Protein AF-0000000085141306 (afdb_homodimer)

InterPro domains:
  IPR002481 Ferric-uptake regulator [PF01475] (17-132)
  IPR002481 Ferric-uptake regulator [PTHR33202] (13-142)
  IPR002481 Ferric-uptake regulator [cd07153] (20-136)
  IPR036388 Winged helix-like DNA-binding domain superfamily [G3DSA:1.10.10.10] (10-92)
  IPR036390 Winged helix DNA-binding domain superfamily [SSF46785] (13-137)
  IPR043135 Ferric-uptake regulator, C-terminal domain [G3DSA:3.30.1490.190] (93-143)

pLDDT: mean 85.71, std 14.85, range [37.78, 97.56]

Secondary structure (DSSP, 8-state):
---------------HHHHHHHHHHHHHHHT--S-EEHHHHHHHHHHTT----HHHHHHHHHHHHHTTSEEEEE-TTS-EEEEE-S-SS--EEEEETTT--EEEE--HHHHHHHHHHHHHTT-EEEEEEEEEEEE-HHHHHHT-----/---------------HHHHHHHHHHHHHHHT--S-EEHHHHHHHHHHTT----HHHHHHHHHHHHHTTSEEEEE-TTS-EEEEE-S-SS--EEEEETTT--EEEE--HHHHHHHHHHHHHTT-EEEEEEEEEEEE-HHHHHHT-----

Radius of gyration: 24.13 Å; Cα contacts (8 Å, |Δi|>4): 399; chains: 2; bounding box: 108×56×50 Å

Solvent-accessible surface area (backbone atoms only — not comparable to full-atom values): 17155 Å² total; per-residue (Å²): 134,84,79,74,74,74,80,69,80,66,81,72,70,79,50,71,64,58,54,53,48,44,48,51,52,50,54,56,40,72,72,37,92,45,64,38,33,59,66,56,49,42,52,52,39,45,74,71,69,46,92,63,55,64,68,56,47,48,50,46,51,51,52,32,39,75,67,52,50,31,42,75,48,69,44,94,87,62,49,57,25,36,28,58,50,90,58,85,61,90,66,34,43,40,30,20,71,63,83,44,52,70,44,82,41,77,52,70,67,52,55,50,47,51,50,48,56,33,49,75,71,46,28,41,77,64,46,72,49,58,42,34,36,23,42,35,53,67,42,59,73,68,66,60,62,62,76,126,134,82,78,74,74,75,79,71,80,65,82,73,70,80,50,70,64,60,53,53,48,45,48,50,53,50,54,55,40,73,72,38,92,46,64,38,34,60,68,57,52,41,51,52,40,46,75,72,69,48,93,63,53,64,68,55,47,47,51,47,51,50,52,32,39,75,67,52,49,33,43,74,48,69,45,95,87,63,49,58,25,35,27,58,52,89,58,87,59,90,67,34,42,40,29,19,72,62,85,42,51,68,44,82,41,76,53,70,68,52,55,52,46,51,50,49,55,33,48,76,72,46,28,42,76,66,45,74,50,56,42,35,35,24,40,34,53,67,41,59,73,67,65,60,62,61,78,126

Structure (mmCIF, N/CA/C/O backbone):
data_AF-0000000085141306-model_v1
#
loop_
_entity.id
_entity.type
_entity.pdbx_description
1 polymer 'Ferric uptake regulation protein'
#
loop_
_atom_site.group_PDB
_atom_site.id
_atom_site.type_symbol
_atom_site.label_atom_id
_atom_site.label_alt_id
_atom_site.label_comp_id
_atom_site.label_asym_id
_atom_site.label_entity_id
_atom_site.label_seq_id
_atom_site.pdbx_PDB_ins_code
_atom_site.Cartn_x
_atom_site.Cartn_y
_atom_site.Cartn_z
_atom_site.occupancy
_atom_site.B_iso_or_equiv
_atom_site.auth_seq_id
_atom_site.auth_comp_id
_atom_site.auth_asym_id
_atom_site.auth_atom_id
_atom_site.pdbx_PDB_model_num
ATOM 1 N N . MET A 1 1 ? -58.531 3.688 5.59 1 40.22 1 MET A N 1
ATOM 2 C CA . MET A 1 1 ? -57.438 3.611 6.562 1 40.22 1 MET A CA 1
ATOM 3 C C . MET A 1 1 ? -56.188 4.273 6.02 1 40.22 1 MET A C 1
ATOM 5 O O . MET A 1 1 ? -55.688 3.896 4.957 1 40.22 1 MET A O 1
ATOM 9 N N . SER A 1 2 ? -56 5.641 6.238 1 48.56 2 SER A N 1
ATOM 10 C CA . SER A 1 2 ? -54.906 6.551 5.84 1 48.56 2 SER A CA 1
ATOM 11 C C . SER A 1 2 ? -53.562 6.074 6.355 1 48.56 2 SER A C 1
ATOM 13 O O . SER A 1 2 ? -53.375 5.879 7.559 1 48.56 2 SER A O 1
ATOM 15 N N . THR A 1 3 ? -52.844 5.312 5.605 1 46.88 3 THR A N 1
ATOM 16 C CA . THR A 1 3 ? -51.5 4.84 5.953 1 46.88 3 THR A CA 1
ATOM 17 C C . THR A 1 3 ? -50.594 6.012 6.316 1 46.88 3 THR A C 1
ATOM 19 O O . THR A 1 3 ? -50.344 6.887 5.488 1 46.88 3 THR A O 1
ATOM 22 N N . VAL A 1 4 ? -50.688 6.551 7.559 1 52.5 4 VAL A N 1
ATOM 23 C CA . VAL A 1 4 ? -49.75 7.551 8.07 1 52.5 4 VAL A CA 1
ATOM 24 C C . VAL A 1 4 ? -48.344 7.066 7.859 1 52.5 4 VAL A C 1
ATOM 26 O O . VAL A 1 4 ? -47.969 5.949 8.242 1 52.5 4 VAL A O 1
ATOM 29 N N . SER A 1 5 ? -47.688 7.465 6.793 1 50.88 5 SER A N 1
ATOM 30 C CA . SER A 1 5 ? -46.281 7.238 6.465 1 50.88 5 SER A CA 1
ATOM 31 C C . SER A 1 5 ? -45.375 7.516 7.66 1 50.88 5 SER A C 1
ATOM 33 O O . SER A 1 5 ? -45.531 8.523 8.352 1 50.88 5 SER A O 1
ATOM 35 N N . ALA A 1 6 ? -44.844 6.488 8.281 1 56.81 6 ALA A N 1
ATOM 36 C CA . ALA A 1 6 ? -43.938 6.605 9.414 1 56.81 6 ALA A CA 1
ATOM 37 C C . ALA A 1 6 ? -42.875 7.688 9.156 1 56.81 6 ALA A C 1
ATOM 39 O O . ALA A 1 6 ? -42.375 7.809 8.047 1 56.81 6 ALA A O 1
ATOM 40 N N . PRO A 1 7 ? -42.812 8.805 10 1 47.16 7 PRO A N 1
ATOM 41 C CA . PRO A 1 7 ? -41.844 9.867 9.766 1 47.16 7 PRO A CA 1
ATOM 42 C C . PRO A 1 7 ? -40.438 9.328 9.539 1 47.16 7 PRO A C 1
ATOM 44 O O . PRO A 1 7 ? -40.094 8.266 10.055 1 47.16 7 PRO A O 1
ATOM 47 N N . GLU A 1 8 ? -39.844 9.508 8.383 1 51.09 8 GLU A N 1
ATOM 48 C CA . GLU A 1 8 ? -38.469 9.164 8.055 1 51.09 8 GLU A CA 1
ATOM 49 C C . GLU A 1 8 ? -37.5 9.688 9.117 1 51.09 8 GLU A C 1
ATOM 51 O O . GLU A 1 8 ? -37.719 10.758 9.688 1 51.09 8 GLU A O 1
ATOM 56 N N . PRO A 1 9 ? -36.812 8.844 9.859 1 50.22 9 PRO A N 1
ATOM 57 C CA . PRO A 1 9 ? -35.875 9.375 10.852 1 50.22 9 PRO A CA 1
ATOM 58 C C . PRO A 1 9 ? -35.062 10.562 10.32 1 50.22 9 PRO A C 1
ATOM 60 O O . PRO A 1 9 ? -34.656 10.562 9.156 1 50.22 9 PRO A O 1
ATOM 63 N N . SER A 1 10 ? -35.312 11.75 10.711 1 46.12 10 SER A N 1
ATOM 64 C CA . SER A 1 10 ? -34.562 12.953 10.359 1 46.12 10 SER A CA 1
ATOM 65 C C . SER A 1 10 ? -33.062 12.711 10.43 1 46.12 10 SER A C 1
ATOM 67 O O . SER A 1 10 ? -32.594 11.914 11.234 1 46.12 10 SER A O 1
ATOM 69 N N . PRO A 1 11 ? -32.312 12.977 9.375 1 47.72 11 PRO A N 1
ATOM 70 C CA . PRO A 1 11 ? -30.859 12.852 9.508 1 47.72 11 PRO A CA 1
ATOM 71 C C . PRO A 1 11 ? -30.344 13.414 10.836 1 47.72 11 PRO A C 1
ATOM 73 O O . PRO A 1 11 ? -30.719 14.523 11.234 1 47.72 11 PRO A O 1
ATOM 76 N N . ARG A 1 12 ? -30.312 12.609 11.836 1 45.47 12 ARG A N 1
ATOM 77 C CA . ARG A 1 12 ? -29.875 13.016 13.172 1 45.47 12 ARG A CA 1
ATOM 78 C C . ARG A 1 12 ? -28.797 14.078 13.102 1 45.47 12 ARG A C 1
ATOM 80 O O . ARG A 1 12 ? -27.75 13.867 12.492 1 45.47 12 ARG A O 1
ATOM 87 N N . ALA A 1 13 ? -28.953 15.32 13.172 1 47.59 13 ALA A N 1
ATOM 88 C CA . ALA A 1 13 ? -28.016 16.422 13.375 1 47.59 13 ALA A CA 1
ATOM 89 C C . ALA A 1 13 ? -26.828 15.992 14.227 1 47.59 13 ALA A C 1
ATOM 91 O O . ALA A 1 13 ? -27 15.281 15.219 1 47.59 13 ALA A O 1
ATOM 92 N N . ALA A 1 14 ? -25.672 15.883 13.609 1 54.84 14 ALA A N 1
ATOM 93 C CA . ALA A 1 14 ? -24.484 15.547 14.406 1 54.84 14 ALA A CA 1
ATOM 94 C C . ALA A 1 14 ? -24.531 16.219 15.766 1 54.84 14 ALA A C 1
ATOM 96 O O . ALA A 1 14 ? -24.797 17.422 15.867 1 54.84 14 ALA A O 1
ATOM 97 N N . ARG A 1 15 ? -24.609 15.508 16.828 1 62.09 15 ARG A N 1
ATOM 98 C CA . ARG A 1 15 ? -24.688 16.016 18.188 1 62.09 15 ARG A CA 1
ATOM 99 C C . ARG A 1 15 ? -23.578 17.016 18.469 1 62.09 15 ARG A C 1
ATOM 101 O O . ARG A 1 15 ? -22.438 16.844 18.016 1 62.09 15 ARG A O 1
ATOM 108 N N . PRO A 1 16 ? -23.938 18.094 19.047 1 67.38 16 PRO A N 1
ATOM 109 C CA . PRO A 1 16 ? -23 19.188 19.359 1 67.38 16 PRO A CA 1
ATOM 110 C C . PRO A 1 16 ? -21.656 18.672 19.875 1 67.38 16 PRO A C 1
ATOM 112 O O . PRO A 1 16 ? -20.594 19.203 19.5 1 67.38 16 PRO A O 1
ATOM 115 N N . ARG A 1 17 ? -21.594 17.688 20.672 1 72.38 17 ARG A N 1
ATOM 116 C CA . ARG A 1 17 ? -20.344 17.156 21.203 1 72.38 17 ARG A CA 1
ATOM 117 C C . ARG A 1 17 ? -19.5 16.547 20.094 1 72.38 17 ARG A C 1
ATOM 119 O O . ARG A 1 17 ? -18.281 16.734 20.047 1 72.38 17 ARG A O 1
ATOM 126 N N . ALA A 1 18 ? -20.109 15.906 19.25 1 74.5 18 ALA A N 1
ATOM 127 C CA . ALA A 1 18 ? -19.406 15.266 18.141 1 74.5 18 ALA A CA 1
ATOM 128 C C . ALA A 1 18 ? -18.719 16.297 17.25 1 74.5 18 ALA A C 1
ATOM 130 O O . ALA A 1 18 ? -17.594 16.078 16.797 1 74.5 18 ALA A O 1
ATOM 131 N N . THR A 1 19 ? -19.375 17.438 17.219 1 85.06 19 THR A N 1
ATOM 132 C CA . THR A 1 19 ? -18.812 18.5 16.391 1 85.06 19 THR A CA 1
ATOM 133 C C . THR A 1 19 ? -17.578 19.125 17.062 1 85.06 19 THR A C 1
ATOM 135 O O . THR A 1 19 ? -16.594 19.422 16.406 1 85.06 19 THR A O 1
ATOM 138 N N . ARG A 1 20 ? -17.641 19.234 18.453 1 88.88 20 ARG A N 1
ATOM 139 C CA . ARG A 1 20 ? -16.516 19.812 19.172 1 88.88 20 ARG A CA 1
ATOM 140 C C . ARG A 1 20 ? -15.305 18.891 19.141 1 88.88 20 ARG A C 1
ATOM 142 O O . ARG A 1 20 ? -14.172 19.344 18.984 1 88.88 20 ARG A O 1
ATOM 149 N N . GLN A 1 21 ? -15.5 17.672 19.266 1 91.06 21 GLN A N 1
ATOM 150 C CA . GLN A 1 21 ? -14.414 16.703 19.25 1 91.06 21 GLN A CA 1
ATOM 151 C C . GLN A 1 21 ? -13.75 16.641 17.891 1 91.06 21 GLN A C 1
ATOM 153 O O . GLN A 1 21 ? -12.523 16.578 17.781 1 91.06 21 GLN A O 1
ATOM 158 N N . LYS A 1 22 ? -14.57 16.641 16.875 1 91.62 22 LYS A N 1
ATOM 159 C CA . LYS A 1 22 ? -14.031 16.672 15.516 1 91.62 22 LYS A CA 1
ATOM 160 C C . LYS A 1 22 ? -13.195 17.922 15.273 1 91.62 22 LYS A C 1
ATOM 162 O O . LYS A 1 22 ? -12.133 17.844 14.656 1 91.62 22 LYS A O 1
ATOM 167 N N . ALA A 1 23 ? -13.695 19 15.789 1 93.56 23 ALA A N 1
ATOM 168 C CA . ALA A 1 23 ? -12.961 20.25 15.648 1 93.56 23 ALA A CA 1
ATOM 169 C C . ALA A 1 23 ? -11.617 20.188 16.375 1 93.56 23 ALA A C 1
ATOM 171 O O . ALA A 1 23 ? -10.617 20.719 15.891 1 93.56 23 ALA A O 1
ATOM 172 N N . ALA A 1 24 ? -11.633 19.609 17.516 1 94.69 24 ALA A N 1
ATOM 173 C CA . ALA A 1 24 ? -10.391 19.453 18.281 1 94.69 24 ALA A CA 1
ATOM 174 C C . ALA A 1 24 ? -9.383 18.609 17.5 1 94.69 24 ALA A C 1
ATOM 176 O O . ALA A 1 24 ? -8.195 18.953 17.438 1 94.69 24 ALA A O 1
ATOM 177 N N . VAL A 1 25 ? -9.828 17.562 16.891 1 95 25 VAL A N 1
ATOM 178 C CA . VAL A 1 25 ? -8.977 16.688 16.078 1 95 25 VAL A CA 1
ATOM 179 C C . VAL A 1 25 ? -8.43 17.469 14.883 1 95 25 VAL A C 1
ATOM 181 O O . VAL A 1 25 ? -7.238 17.406 14.578 1 95 25 VAL A O 1
ATOM 184 N N . ASP A 1 26 ? -9.273 18.219 14.32 1 92 26 ASP A N 1
ATOM 185 C CA . ASP A 1 26 ? -8.891 19.031 13.164 1 92 26 ASP A CA 1
ATOM 186 C C . ASP A 1 26 ? -7.801 20.031 13.531 1 92 26 ASP A C 1
ATOM 188 O O . ASP A 1 26 ? -6.793 20.141 12.828 1 92 26 ASP A O 1
ATOM 192 N N . ARG A 1 27 ? -8.047 20.688 14.594 1 92.56 27 ARG A N 1
ATOM 193 C CA . ARG A 1 27 ? -7.09 21.688 15.031 1 92.56 27 ARG A CA 1
ATOM 194 C C . ARG A 1 27 ? -5.738 21.062 15.359 1 92.56 27 ARG A C 1
ATOM 196 O O . ARG A 1 27 ? -4.691 21.625 15.031 1 92.56 27 ARG A O 1
ATOM 203 N N . ALA A 1 28 ? -5.789 19.984 16.016 1 93.25 28 ALA A N 1
ATOM 204 C CA . ALA A 1 28 ? -4.551 19.297 16.375 1 93.25 28 ALA A CA 1
ATOM 205 C C . ALA A 1 28 ? -3.783 18.875 15.125 1 93.25 28 ALA A C 1
ATOM 207 O O . ALA A 1 28 ? -2.562 19.031 15.055 1 93.25 28 ALA A O 1
ATOM 208 N N . LEU A 1 29 ? -4.512 18.375 14.109 1 91.56 29 LEU A N 1
ATOM 209 C CA . LEU A 1 29 ? -3.891 17.938 12.867 1 91.56 29 LEU A CA 1
ATOM 210 C C . LEU A 1 29 ? -3.279 19.125 12.117 1 91.56 29 LEU A C 1
ATOM 212 O O . LEU A 1 29 ? -2.227 18.984 11.492 1 91.56 29 LEU A O 1
ATOM 216 N N . ASP A 1 30 ? -3.879 20.203 12.242 1 89.69 30 ASP A N 1
ATOM 217 C CA . ASP A 1 30 ? -3.422 21.406 11.547 1 89.69 30 ASP A CA 1
ATOM 218 C C . ASP A 1 30 ? -2.059 21.859 12.07 1 89.69 30 ASP A C 1
ATOM 220 O O . ASP A 1 30 ? -1.304 22.516 11.359 1 89.69 30 ASP A O 1
ATOM 224 N N . ARG A 1 31 ? -1.77 21.422 13.227 1 88.5 31 ARG A N 1
ATOM 225 C CA . ARG A 1 31 ? -0.549 21.891 13.875 1 88.5 31 ARG A CA 1
ATOM 226 C C . ARG A 1 31 ? 0.586 20.891 13.703 1 88.5 31 ARG A C 1
ATOM 228 O O . ARG A 1 31 ? 1.716 21.141 14.125 1 88.5 31 ARG A O 1
ATOM 235 N N . ILE A 1 32 ? 0.283 19.812 13.133 1 83.75 32 ILE A N 1
ATOM 236 C CA . ILE A 1 32 ? 1.287 18.766 12.953 1 83.75 32 ILE A CA 1
ATOM 237 C C . ILE A 1 32 ? 1.672 18.672 11.477 1 83.75 32 ILE A C 1
ATOM 239 O O . ILE A 1 32 ? 0.857 18.266 10.641 1 83.75 32 ILE A O 1
ATOM 243 N N . PRO A 1 33 ? 2.902 18.969 11.203 1 80.25 33 PRO A N 1
ATOM 244 C CA . PRO A 1 33 ? 3.297 19 9.789 1 80.25 33 PRO A CA 1
ATOM 245 C C . PRO A 1 33 ? 3.557 17.609 9.219 1 80.25 33 PRO A C 1
ATOM 247 O O . PRO A 1 33 ? 3.49 17.422 8 1 80.25 33 PRO A O 1
ATOM 250 N N . ASP A 1 34 ? 3.801 16.672 10.047 1 82.75 34 ASP A N 1
ATOM 251 C CA . ASP A 1 34 ? 4.191 15.352 9.57 1 82.75 34 ASP A CA 1
ATOM 252 C C . ASP A 1 34 ? 3.111 14.312 9.875 1 82.75 34 ASP A C 1
ATOM 254 O O . ASP A 1 34 ? 2.072 14.641 10.453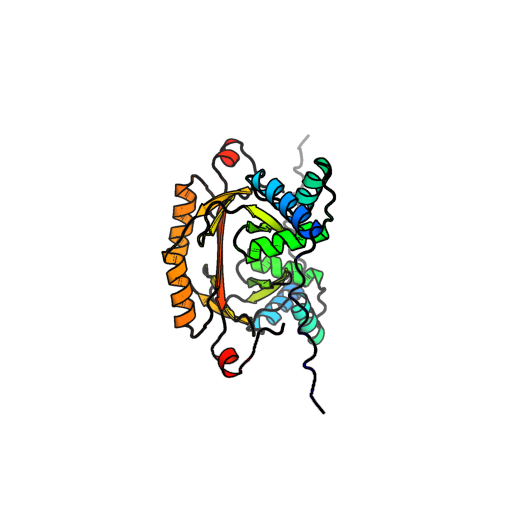 1 82.75 34 ASP A O 1
ATOM 258 N N . PHE A 1 35 ? 3.354 13.133 9.43 1 90.19 35 PHE A N 1
ATOM 259 C CA . PHE A 1 35 ? 2.428 12.031 9.688 1 90.19 35 PHE A CA 1
ATOM 260 C C . PHE A 1 35 ? 2.441 11.648 11.164 1 90.19 35 PHE A C 1
ATOM 262 O O . PHE A 1 35 ? 3.502 11.617 11.789 1 90.19 35 PHE A O 1
ATOM 269 N N . VAL A 1 36 ? 1.205 11.469 11.672 1 91.88 36 VAL A N 1
ATOM 270 C CA . VAL A 1 36 ? 1.044 11.062 13.07 1 91.88 36 VAL A CA 1
ATOM 271 C C . VAL A 1 36 ? 0.06 9.898 13.164 1 91.88 36 VAL A C 1
ATOM 273 O O . VAL A 1 36 ? -0.911 9.836 12.406 1 91.88 36 VAL A O 1
ATOM 276 N N . SER A 1 37 ? 0.393 8.961 14.094 1 94.19 37 SER A N 1
ATOM 277 C CA . SER A 1 37 ? -0.574 7.891 14.305 1 94.19 37 SER A CA 1
ATOM 278 C C . SER A 1 37 ? -1.785 8.391 15.086 1 94.19 37 SER A C 1
ATOM 280 O O . SER A 1 37 ? -1.719 9.422 15.758 1 94.19 37 SER A O 1
ATOM 282 N N . ALA A 1 38 ? -2.912 7.629 15.031 1 95.75 38 ALA A N 1
ATOM 283 C CA . ALA A 1 38 ? -4.09 7.949 15.828 1 95.75 38 ALA A CA 1
ATOM 284 C C . ALA A 1 38 ? -3.756 7.961 17.312 1 95.75 38 ALA A C 1
ATOM 286 O O . ALA A 1 38 ? -4.215 8.836 18.062 1 95.75 38 ALA A O 1
ATOM 287 N N . GLN A 1 39 ? -2.953 7.012 17.734 1 95.88 39 GLN A N 1
ATOM 288 C CA . GLN A 1 39 ? -2.557 6.918 19.125 1 95.88 39 GLN A CA 1
ATOM 289 C C . GLN A 1 39 ? -1.752 8.141 19.562 1 95.88 39 GLN A C 1
ATOM 291 O O . GLN A 1 39 ? -1.996 8.711 20.625 1 95.88 39 GLN A O 1
ATOM 296 N N . GLU A 1 40 ? -0.839 8.516 18.766 1 94.56 40 GLU A N 1
ATOM 297 C CA . GLU A 1 40 ? -0.034 9.703 19.047 1 94.56 40 GLU A CA 1
ATOM 298 C C . GLU A 1 40 ? -0.891 10.961 19.047 1 94.56 40 GLU A C 1
ATOM 300 O O . GLU A 1 40 ? -0.73 11.828 19.906 1 94.56 40 GLU A O 1
ATOM 305 N N . LEU A 1 41 ? -1.748 11.102 18.047 1 96 41 LEU A N 1
ATOM 306 C CA . LEU A 1 41 ? -2.656 12.242 18 1 96 41 LEU A CA 1
ATOM 307 C C . LEU A 1 41 ? -3.52 12.312 19.25 1 96 41 LEU A C 1
ATOM 309 O O . LEU A 1 41 ? -3.703 13.391 19.812 1 96 41 LEU A O 1
ATOM 313 N N . HIS A 1 42 ? -3.986 11.141 19.688 1 97.56 42 HIS A N 1
ATOM 314 C CA . HIS A 1 42 ? -4.793 11.07 20.906 1 97.56 42 HIS A CA 1
ATOM 315 C C . HIS A 1 42 ? -4.008 11.562 22.125 1 97.56 42 HIS A C 1
ATOM 317 O O . HIS A 1 42 ? -4.531 12.328 22.922 1 97.56 42 HIS A O 1
ATOM 323 N N . ALA A 1 43 ? -2.816 11.133 22.219 1 96.94 43 ALA A N 1
ATOM 324 C CA . ALA A 1 43 ? -1.96 11.547 23.328 1 96.94 43 ALA A CA 1
ATOM 325 C C . ALA A 1 43 ? -1.763 13.062 23.328 1 96.94 43 ALA A C 1
ATOM 327 O O . ALA A 1 43 ? -1.806 13.703 24.375 1 96.94 43 ALA A O 1
ATOM 328 N N . ARG A 1 44 ? -1.594 13.578 22.188 1 94.88 44 ARG A N 1
ATOM 329 C CA . ARG A 1 44 ? -1.41 15.023 22.078 1 94.88 44 ARG A CA 1
ATOM 330 C C . ARG A 1 44 ? -2.668 15.766 22.5 1 94.88 44 ARG A C 1
ATOM 332 O O . ARG A 1 44 ? -2.584 16.797 23.172 1 94.88 44 ARG A O 1
ATOM 339 N N . LEU A 1 45 ? -3.752 15.312 22.062 1 96.62 45 LEU A N 1
ATOM 340 C CA . LEU A 1 45 ? -5.027 15.922 22.438 1 96.62 45 LEU A CA 1
ATOM 341 C C . LEU A 1 45 ? -5.23 15.867 23.953 1 96.62 45 LEU A C 1
ATOM 343 O O . LEU A 1 45 ? -5.676 16.844 24.547 1 96.62 45 LEU A O 1
ATOM 347 N N . GLN A 1 46 ? -4.828 14.711 24.562 1 96.62 46 GLN A N 1
ATOM 348 C CA . GLN A 1 46 ? -4.93 14.578 26.016 1 96.62 46 GLN A CA 1
ATOM 349 C C . GLN A 1 46 ? -4.031 15.586 26.719 1 96.62 46 GLN A C 1
ATOM 351 O O . GLN A 1 46 ? -4.449 16.203 27.703 1 96.62 46 GLN A O 1
ATOM 356 N N . ASP A 1 47 ? -2.947 15.727 26.219 1 95.94 47 ASP A N 1
ATOM 357 C CA . ASP A 1 47 ? -1.985 16.656 26.797 1 95.94 47 ASP A CA 1
ATOM 358 C C . ASP A 1 47 ? -2.506 18.094 26.734 1 95.94 47 ASP A C 1
ATOM 360 O O . ASP A 1 47 ? -2.174 18.922 27.578 1 95.94 47 ASP A O 1
ATOM 364 N N . GLN A 1 48 ? -3.322 18.359 25.812 1 94.19 48 GLN A N 1
ATOM 365 C CA . GLN A 1 48 ? -3.885 19.688 25.625 1 94.19 48 GLN A CA 1
ATOM 366 C C . GLN A 1 48 ? -5.188 19.859 26.406 1 94.19 48 GLN A C 1
ATOM 368 O O . GLN A 1 48 ? -5.863 20.875 26.297 1 94.19 48 GLN A O 1
ATOM 373 N N . GLY A 1 49 ? -5.609 18.75 27.062 1 94.94 49 GLY A N 1
ATOM 374 C CA . GLY A 1 49 ? -6.773 18.844 27.938 1 94.94 49 GLY A CA 1
ATOM 375 C C . GLY A 1 49 ? -8.078 18.531 27.219 1 94.94 49 GLY A C 1
ATOM 376 O O . GLY A 1 49 ? -9.156 18.812 27.734 1 94.94 49 GLY A O 1
ATOM 377 N N . GLU A 1 50 ? -7.922 17.969 26.078 1 95.19 50 GLU A N 1
ATOM 378 C CA . GLU A 1 50 ? -9.125 17.609 25.344 1 95.19 50 GLU A CA 1
ATOM 379 C C . GLU A 1 50 ? -9.68 16.266 25.781 1 95.19 50 GLU A C 1
ATOM 381 O O . GLU A 1 50 ? -8.914 15.328 26.031 1 95.19 50 GLU A O 1
ATOM 386 N N . ARG A 1 51 ? -10.969 16.188 25.922 1 91.88 51 ARG A N 1
ATOM 387 C CA . ARG A 1 51 ? -11.625 14.945 26.281 1 91.88 51 ARG A CA 1
ATOM 388 C C . ARG A 1 51 ? -12.164 14.227 25.062 1 91.88 51 ARG A C 1
ATOM 390 O O . ARG A 1 51 ? -13.352 14.344 24.719 1 91.88 51 ARG A O 1
ATOM 397 N N . VAL A 1 52 ? -11.383 13.57 24.344 1 95.25 52 VAL A N 1
ATOM 398 C CA . VAL A 1 52 ? -11.742 12.797 23.156 1 95.25 52 VAL A CA 1
ATOM 399 C C . VAL A 1 52 ? -11.227 11.367 23.297 1 95.25 52 VAL A C 1
ATOM 401 O O . VAL A 1 52 ? -10.078 11.148 23.703 1 95.25 52 VAL A O 1
ATOM 404 N N . SER A 1 53 ? -12 10.484 23.094 1 95.94 53 SER A N 1
ATOM 405 C CA . SER A 1 53 ? -11.562 9.094 23.156 1 95.94 53 SER A CA 1
ATOM 406 C C . SER A 1 53 ? -10.75 8.711 21.922 1 95.94 53 SER A C 1
ATOM 408 O O . SER A 1 53 ? -10.852 9.359 20.891 1 95.94 53 SER A O 1
ATOM 410 N N . LEU A 1 54 ? -10.031 7.621 22.094 1 97.19 54 LEU A N 1
ATOM 411 C CA . LEU A 1 54 ? -9.25 7.109 20.969 1 97.19 54 LEU A CA 1
ATOM 412 C C . LEU A 1 54 ? -10.156 6.645 19.828 1 97.19 54 LEU A C 1
ATOM 414 O O . LEU A 1 54 ? -9.859 6.875 18.656 1 97.19 54 LEU A O 1
ATOM 418 N N . ALA A 1 55 ? -11.242 6.078 20.156 1 95.75 55 ALA A N 1
ATOM 419 C CA . ALA A 1 55 ? -12.203 5.621 19.156 1 95.75 55 ALA A CA 1
ATOM 420 C C . ALA A 1 55 ? -12.734 6.789 18.328 1 95.75 55 ALA A C 1
ATOM 422 O O . ALA A 1 55 ? -12.852 6.688 17.109 1 95.75 55 ALA A O 1
ATOM 423 N N . THR A 1 56 ? -12.992 7.836 18.938 1 95.56 56 THR A N 1
ATOM 424 C CA . THR A 1 56 ? -13.469 9.031 18.25 1 95.56 56 THR A CA 1
ATOM 425 C C . THR A 1 56 ? -12.391 9.594 17.328 1 95.56 56 THR A C 1
ATOM 427 O O . THR A 1 56 ? -12.688 10.039 16.219 1 95.56 56 THR A O 1
ATOM 430 N N . VAL A 1 57 ? -11.164 9.547 17.828 1 97.19 57 VAL A N 1
ATOM 431 C CA . VAL A 1 57 ? -10.055 10 16.984 1 97.19 57 VAL A CA 1
ATOM 432 C C . VAL A 1 57 ? -10.008 9.172 15.703 1 97.19 57 VAL A C 1
ATOM 434 O O . VAL A 1 57 ? -9.945 9.727 14.602 1 97.19 57 VAL A O 1
ATOM 437 N N . TYR A 1 58 ? -10.156 7.938 15.859 1 96.62 58 TYR A N 1
ATOM 438 C CA . TYR A 1 58 ? -10.125 7.047 14.703 1 96.62 58 TYR A CA 1
ATOM 439 C C . TYR A 1 58 ? -11.258 7.363 13.734 1 96.62 58 TYR A C 1
ATOM 441 O O . TYR A 1 58 ? -11.047 7.438 12.523 1 96.62 58 TYR A O 1
ATOM 449 N N . ARG A 1 59 ? -12.32 7.512 14.156 1 94.81 59 ARG A N 1
ATOM 450 C CA . ARG A 1 59 ? -13.492 7.762 13.32 1 94.81 59 ARG A CA 1
ATOM 451 C C . ARG A 1 59 ? -13.383 9.109 12.617 1 94.81 59 ARG A C 1
ATOM 453 O O . ARG A 1 59 ? -13.727 9.227 11.438 1 94.81 59 ARG A O 1
ATOM 460 N N . SER A 1 60 ? -12.938 10.102 13.422 1 95.5 60 SER A N 1
ATOM 461 C CA . SER A 1 60 ? -12.742 11.414 12.82 1 95.5 60 SER A CA 1
ATOM 462 C C . SER A 1 60 ? -11.734 11.359 11.68 1 95.5 60 SER A C 1
ATOM 464 O O . SER A 1 60 ? -11.969 11.914 10.602 1 95.5 60 SER A O 1
ATOM 466 N N . LEU A 1 61 ? -10.703 10.664 11.961 1 95.81 61 LEU A N 1
ATOM 467 C CA . LEU A 1 61 ? -9.664 10.523 10.945 1 95.81 61 LEU A CA 1
ATOM 468 C C . LEU A 1 61 ? -10.195 9.789 9.719 1 95.81 61 LEU A C 1
ATOM 470 O O . LEU A 1 61 ? -9.906 10.172 8.586 1 95.81 61 LEU A O 1
ATOM 474 N N . GLN A 1 62 ? -10.953 8.805 9.906 1 93.62 62 GLN A N 1
ATOM 475 C CA . GLN A 1 62 ? -11.531 8.047 8.797 1 93.62 62 GLN A CA 1
ATOM 476 C C . GLN A 1 62 ? -12.461 8.93 7.965 1 93.62 62 GLN A C 1
ATOM 478 O O . GLN A 1 62 ? -12.445 8.867 6.734 1 93.62 62 GLN A O 1
ATOM 483 N N . GLN A 1 63 ? -13.25 9.672 8.656 1 93.38 63 GLN A N 1
ATOM 484 C CA . GLN A 1 63 ? -14.133 10.594 7.953 1 93.38 63 GLN A CA 1
ATOM 485 C C . GLN A 1 63 ? -13.336 11.602 7.129 1 93.38 63 GLN A C 1
ATOM 487 O O . GLN A 1 63 ? -13.688 11.891 5.98 1 93.38 63 GLN A O 1
ATOM 492 N N . GLN A 1 64 ? -12.352 12.102 7.695 1 92.88 64 GLN A N 1
ATOM 493 C CA . GLN A 1 64 ? -11.523 13.086 7 1 92.88 64 GLN A CA 1
ATOM 494 C C . GLN A 1 64 ? -10.797 12.445 5.816 1 92.88 64 GLN A C 1
ATOM 496 O O . GLN A 1 64 ? -10.562 13.102 4.801 1 92.88 64 GLN A O 1
ATOM 501 N N . LEU A 1 65 ? -10.445 11.266 5.984 1 90.88 65 LEU A N 1
ATOM 502 C CA . LEU A 1 65 ? -9.844 10.516 4.891 1 90.88 65 LEU A CA 1
ATOM 503 C C . LEU A 1 65 ? -10.828 10.375 3.729 1 90.88 65 LEU A C 1
ATOM 505 O O . LEU A 1 65 ? -10.477 10.656 2.58 1 90.88 65 LEU A O 1
ATOM 509 N N . ASP A 1 66 ? -12.016 10.039 4.086 1 86.19 66 ASP A N 1
ATOM 510 C CA . ASP A 1 66 ? -13.055 9.867 3.078 1 86.19 66 ASP A CA 1
ATOM 511 C C . ASP A 1 66 ? -13.359 11.188 2.371 1 86.19 66 ASP A C 1
ATOM 513 O O . ASP A 1 66 ? -13.703 11.195 1.187 1 86.19 66 ASP A O 1
ATOM 517 N N . ASP A 1 67 ? -13.117 12.195 3.086 1 85.88 67 ASP A N 1
ATOM 518 C CA . ASP A 1 67 ? -13.406 13.531 2.561 1 85.88 67 ASP A CA 1
ATOM 519 C C . ASP A 1 67 ? -12.211 14.102 1.812 1 85.88 67 ASP A C 1
ATOM 521 O O . ASP A 1 67 ? -12.281 15.203 1.267 1 85.88 67 ASP A O 1
ATOM 525 N N . GLY A 1 68 ? -11.148 13.445 1.874 1 85.5 68 GLY A N 1
ATOM 526 C CA . GLY A 1 68 ? -9.961 13.891 1.162 1 85.5 68 GLY A CA 1
ATOM 527 C C . GLY A 1 68 ? -9.195 14.977 1.899 1 85.5 68 GLY A C 1
ATOM 528 O O . GLY A 1 68 ? -8.398 15.695 1.3 1 85.5 68 GLY A O 1
ATOM 529 N N . LEU A 1 69 ? -9.438 15.102 3.201 1 87.88 69 LEU A N 1
ATOM 530 C CA . LEU A 1 69 ? -8.836 16.172 3.982 1 87.88 69 LEU A CA 1
ATOM 531 C C . LEU A 1 69 ? -7.527 15.711 4.621 1 87.88 69 LEU A C 1
ATOM 533 O O . LEU A 1 69 ? -6.707 16.531 5.031 1 87.88 69 LEU A O 1
ATOM 537 N N . VAL A 1 70 ? -7.387 14.406 4.809 1 92.38 70 VAL A N 1
ATOM 538 C CA . VAL A 1 70 ? -6.152 13.867 5.371 1 92.38 70 VAL A CA 1
ATOM 539 C C . VAL A 1 70 ? -5.629 12.734 4.488 1 92.38 70 VAL A C 1
ATOM 541 O O . VAL A 1 70 ? -6.402 12.094 3.771 1 92.38 70 VAL A O 1
ATOM 544 N N . ASP A 1 71 ? -4.344 12.562 4.551 1 90.25 71 ASP A N 1
ATOM 545 C CA . ASP A 1 71 ? -3.682 11.43 3.918 1 90.25 71 ASP A CA 1
ATOM 546 C C . ASP A 1 71 ? -3.33 10.352 4.941 1 90.25 71 ASP A C 1
ATOM 548 O O . ASP A 1 71 ? -3.229 10.641 6.137 1 90.25 71 ASP A O 1
ATOM 552 N N . VAL A 1 72 ? -3.27 9.195 4.383 1 91.38 72 VAL A N 1
ATOM 553 C CA . VAL A 1 72 ? -2.883 8.102 5.266 1 91.38 72 VAL A CA 1
ATOM 554 C C . VAL A 1 72 ? -1.771 7.285 4.613 1 91.38 72 VAL A C 1
ATOM 556 O O . VAL A 1 72 ? -1.789 7.055 3.404 1 91.38 72 VAL A O 1
ATOM 559 N N . LEU A 1 73 ? -0.736 6.992 5.344 1 89.44 73 LEU A N 1
ATOM 560 C CA . LEU A 1 73 ? 0.298 6.031 4.969 1 89.44 73 LEU A CA 1
ATOM 561 C C . LEU A 1 73 ? 0.381 4.898 5.984 1 89.44 73 LEU A C 1
ATOM 563 O O . LEU A 1 73 ? -0.006 5.066 7.145 1 89.44 73 LEU A O 1
ATOM 567 N N . ARG A 1 74 ? 0.834 3.816 5.496 1 83.56 74 ARG A N 1
ATOM 568 C CA . ARG A 1 74 ? 1 2.67 6.387 1 83.56 74 ARG A CA 1
ATOM 569 C C . ARG A 1 74 ? 2.477 2.357 6.605 1 83.56 74 ARG A C 1
ATOM 571 O O . ARG A 1 74 ? 3.234 2.201 5.648 1 83.56 74 ARG A O 1
ATOM 578 N N . ARG A 1 75 ? 2.801 2.188 7.883 1 81.44 75 ARG A N 1
ATOM 579 C CA . ARG A 1 75 ? 4.164 1.828 8.25 1 81.44 75 ARG A CA 1
ATOM 580 C C . ARG A 1 75 ? 4.41 0.335 8.055 1 81.44 75 ARG A C 1
ATOM 582 O O . ARG A 1 75 ? 3.477 -0.422 7.785 1 81.44 75 ARG A O 1
ATOM 589 N N . ASP A 1 76 ? 5.684 0.032 8.156 1 71.88 76 ASP A N 1
ATOM 590 C CA . ASP A 1 76 ? 6.074 -1.363 7.977 1 71.88 76 ASP A CA 1
ATOM 591 C C . ASP A 1 76 ? 5.402 -2.26 9.016 1 71.88 76 ASP A C 1
ATOM 593 O O . ASP A 1 76 ? 5.105 -3.424 8.734 1 71.88 76 ASP A O 1
ATOM 597 N N . ASP A 1 77 ? 5.188 -1.7 10.141 1 72.62 77 ASP A N 1
ATOM 598 C CA . ASP A 1 77 ? 4.598 -2.492 11.211 1 72.62 77 ASP A CA 1
ATOM 599 C C . ASP A 1 77 ? 3.08 -2.574 11.07 1 72.62 77 ASP A C 1
ATOM 601 O O . ASP A 1 77 ? 2.4 -3.154 11.914 1 72.62 77 ASP A O 1
ATOM 605 N N . GLY A 1 78 ? 2.609 -1.919 10.062 1 78.94 78 GLY A N 1
ATOM 606 C CA . GLY A 1 78 ? 1.184 -1.997 9.797 1 78.94 78 GLY A CA 1
ATOM 607 C C . GLY A 1 78 ? 0.407 -0.814 10.344 1 78.94 78 GLY A C 1
ATOM 608 O O . GLY A 1 78 ? -0.795 -0.689 10.102 1 78.94 78 GLY A O 1
ATOM 609 N N . GLU A 1 79 ? 1.091 -0.01 11.07 1 86.44 79 GLU A N 1
ATOM 610 C CA . GLU A 1 79 ? 0.396 1.132 11.664 1 86.44 79 GLU A CA 1
ATOM 611 C C . GLU A 1 79 ? 0.089 2.193 10.609 1 86.44 79 GLU A C 1
ATOM 613 O O . GLU A 1 79 ? 0.941 2.516 9.781 1 86.44 79 GLU A O 1
ATOM 618 N N . SER A 1 80 ? -1.166 2.695 10.719 1 91.69 80 SER A N 1
ATOM 619 C CA . SER A 1 80 ? -1.539 3.807 9.852 1 91.69 80 SER A CA 1
ATOM 620 C C . SER A 1 80 ? -1.164 5.145 10.477 1 91.69 80 SER A C 1
ATOM 622 O O . SER A 1 80 ? -1.33 5.34 11.688 1 91.69 80 SER A O 1
ATOM 624 N N . VAL A 1 81 ? -0.668 6.051 9.633 1 92.81 81 VAL A N 1
ATOM 625 C CA . VAL A 1 81 ? -0.365 7.41 10.078 1 92.81 81 VAL A CA 1
ATOM 626 C C . VAL A 1 81 ? -1.058 8.414 9.156 1 92.81 81 VAL A C 1
ATOM 628 O O . VAL A 1 81 ? -1.266 8.141 7.973 1 92.81 81 VAL A O 1
ATOM 631 N N . TYR A 1 82 ? -1.385 9.547 9.766 1 94.25 82 TYR A N 1
ATOM 632 C CA . TYR A 1 82 ? -2.256 10.508 9.102 1 94.25 82 TYR A CA 1
ATOM 633 C C . TYR A 1 82 ? -1.612 11.891 9.055 1 94.25 82 TYR A C 1
ATOM 635 O O . TYR A 1 82 ? -0.885 12.273 9.977 1 94.25 82 TYR A O 1
ATOM 643 N N . ARG A 1 83 ? -1.906 12.641 7.98 1 93.25 83 ARG A N 1
ATOM 644 C CA . ARG A 1 83 ? -1.457 14.023 7.844 1 93.25 83 ARG A CA 1
ATOM 645 C C . ARG A 1 83 ? -2.469 14.859 7.062 1 93.25 83 ARG A C 1
ATOM 647 O O . ARG A 1 83 ? -3.078 14.367 6.109 1 93.25 83 ARG A O 1
ATOM 654 N N . ARG A 1 84 ? -2.541 16.078 7.543 1 90.81 84 ARG A N 1
ATOM 655 C CA . ARG A 1 84 ? -3.385 17 6.789 1 90.81 84 ARG A CA 1
ATOM 656 C C . ARG A 1 84 ? -2.826 17.234 5.391 1 90.81 84 ARG A C 1
ATOM 658 O O . ARG A 1 84 ? -1.632 17.5 5.23 1 90.81 84 ARG A O 1
ATOM 665 N N . CYS A 1 85 ? -3.711 17.172 4.43 1 86.31 85 CYS A N 1
ATOM 666 C CA . CYS A 1 85 ? -3.297 17.406 3.051 1 86.31 85 CYS A CA 1
ATOM 667 C C . CYS A 1 85 ? -3.059 18.891 2.805 1 86.31 85 CYS A C 1
ATOM 669 O O . CYS A 1 85 ? -3.805 19.734 3.307 1 86.31 85 CYS A O 1
ATOM 671 N N . GLU A 1 86 ? -1.97 19.188 2.066 1 83.62 86 GLU A N 1
ATOM 672 C CA . GLU A 1 86 ? -1.745 20.562 1.632 1 83.62 86 GLU A CA 1
ATOM 673 C C . GLU A 1 86 ? -2.523 20.875 0.356 1 83.62 86 GLU A C 1
ATOM 675 O O . GLU A 1 86 ? -2.936 22.016 0.136 1 83.62 86 GLU A O 1
ATOM 680 N N . ASP A 1 87 ? -2.637 19.953 -0.498 1 78.81 87 ASP A N 1
ATOM 681 C CA . ASP A 1 87 ? -3.334 20.078 -1.772 1 78.81 87 ASP A CA 1
ATOM 682 C C . ASP A 1 87 ? -4.699 19.391 -1.727 1 78.81 87 ASP A C 1
ATOM 684 O O . ASP A 1 87 ? -4.828 18.297 -1.19 1 78.81 87 ASP A O 1
ATOM 688 N N . GLU A 1 88 ? -5.734 20.062 -2.334 1 76.75 88 GLU A N 1
ATOM 689 C CA . GLU A 1 88 ? -7.09 19.516 -2.33 1 76.75 88 GLU A CA 1
ATOM 690 C C . GLU A 1 88 ? -7.285 18.5 -3.455 1 76.75 88 GLU A C 1
ATOM 692 O O . GLU A 1 88 ? -8.219 17.703 -3.42 1 76.75 88 GLU A O 1
ATOM 697 N N . GLY A 1 89 ? -6.414 18.625 -4.375 1 81.25 89 GLY A N 1
ATOM 698 C CA . GLY A 1 89 ? -6.562 17.719 -5.496 1 81.25 89 GLY A CA 1
ATOM 699 C C . GLY A 1 89 ? -5.871 16.391 -5.277 1 81.25 89 GLY A C 1
ATOM 700 O O . GLY A 1 89 ? -5.242 16.172 -4.238 1 81.25 89 GLY A O 1
ATOM 701 N N . HIS A 1 90 ? -6.168 15.438 -6.176 1 87.88 90 HIS A N 1
ATOM 702 C CA . HIS A 1 90 ? -5.523 14.133 -6.121 1 87.88 90 HIS A CA 1
ATOM 703 C C . HIS A 1 90 ? -4.004 14.266 -6.195 1 87.88 90 HIS A C 1
ATOM 705 O O . HIS A 1 90 ? -3.482 14.977 -7.051 1 87.88 90 HIS A O 1
ATOM 711 N N . HIS A 1 91 ? -3.395 13.719 -5.195 1 91.81 91 HIS A N 1
ATOM 712 C CA . HIS A 1 91 ? -1.938 13.766 -5.141 1 91.81 91 HIS A CA 1
ATOM 713 C C . HIS A 1 91 ? -1.37 12.484 -4.547 1 91.81 91 HIS A C 1
ATOM 715 O O . HIS A 1 91 ? -2.123 11.625 -4.078 1 91.81 91 HIS A O 1
ATOM 721 N N . HIS A 1 92 ? -0.037 12.336 -4.672 1 92.31 92 HIS A N 1
ATOM 722 C CA . HIS A 1 92 ? 0.733 11.234 -4.113 1 92.31 92 HIS A CA 1
ATOM 723 C C . HIS A 1 92 ? 1.843 11.742 -3.199 1 92.31 92 HIS A C 1
ATOM 725 O O . HIS A 1 92 ? 1.941 12.945 -2.947 1 92.31 92 HIS A O 1
ATOM 731 N N . HIS A 1 93 ? 2.475 10.727 -2.602 1 92.44 93 HIS A N 1
ATOM 732 C CA . HIS A 1 93 ? 3.424 11.164 -1.582 1 92.44 93 HIS A CA 1
ATOM 733 C C . HIS A 1 93 ? 4.816 10.602 -1.849 1 92.44 93 HIS A C 1
ATOM 735 O O . HIS A 1 93 ? 4.953 9.438 -2.244 1 92.44 93 HIS A O 1
ATOM 741 N N . LEU A 1 94 ? 5.816 11.414 -1.698 1 95.06 94 LEU A N 1
ATOM 742 C CA . LEU A 1 94 ? 7.211 11.039 -1.504 1 95.06 94 LEU A CA 1
ATOM 743 C C . LEU A 1 94 ? 7.605 11.148 -0.035 1 95.06 94 LEU A C 1
ATOM 745 O O . LEU A 1 94 ? 7.598 12.242 0.536 1 95.06 94 LEU A O 1
ATOM 749 N N . VAL A 1 95 ? 7.93 10.047 0.522 1 93.62 95 VAL A N 1
ATOM 750 C CA . VAL A 1 95 ? 8.102 9.984 1.97 1 93.62 95 VAL A CA 1
ATOM 751 C C . VAL A 1 95 ? 9.531 9.57 2.307 1 93.62 95 VAL A C 1
ATOM 753 O O . VAL A 1 95 ? 10.055 8.602 1.75 1 93.62 95 VAL A O 1
ATOM 756 N N . CYS A 1 96 ? 10.133 10.273 3.25 1 93.69 96 CYS A N 1
ATOM 757 C CA . CYS A 1 96 ? 11.406 9.82 3.801 1 93.69 96 CYS A CA 1
ATOM 758 C C . CYS A 1 96 ? 11.203 8.617 4.719 1 93.69 96 CYS A C 1
ATOM 760 O O . CYS A 1 96 ? 10.414 8.68 5.668 1 93.69 96 CYS A O 1
ATOM 762 N N . ARG A 1 97 ? 11.984 7.633 4.566 1 90.88 97 ARG A N 1
ATOM 763 C CA . ARG A 1 97 ? 11.805 6.402 5.332 1 90.88 97 ARG A CA 1
ATOM 764 C C . ARG A 1 97 ? 12.352 6.555 6.746 1 90.88 97 ARG A C 1
ATOM 766 O O . ARG A 1 97 ? 12.117 5.699 7.602 1 90.88 97 ARG A O 1
ATOM 773 N N . ILE A 1 98 ? 12.984 7.559 6.996 1 88.62 98 ILE A N 1
ATOM 774 C CA . ILE A 1 98 ? 13.672 7.719 8.273 1 88.62 98 ILE A CA 1
ATOM 775 C C . ILE A 1 98 ? 12.922 8.719 9.141 1 88.62 98 ILE A C 1
ATOM 777 O O . ILE A 1 98 ? 12.453 8.383 10.227 1 88.62 98 ILE A O 1
ATOM 781 N N . CYS A 1 99 ? 12.727 9.875 8.719 1 85.75 99 CYS A N 1
ATOM 782 C CA . CYS A 1 99 ? 12.133 10.922 9.555 1 85.75 99 CYS A CA 1
ATOM 783 C C . CYS A 1 99 ? 10.672 11.133 9.195 1 85.75 99 CYS A C 1
ATOM 785 O O . CYS A 1 99 ? 9.969 11.891 9.875 1 85.75 99 CYS A O 1
ATOM 787 N N . TRP A 1 100 ? 10.195 10.672 7.992 1 86.81 100 TRP A N 1
ATOM 788 C CA . TRP A 1 100 ? 8.797 10.609 7.566 1 86.81 100 TRP A CA 1
ATOM 789 C C . TRP A 1 100 ? 8.344 11.938 6.988 1 86.81 100 TRP A C 1
ATOM 791 O O . TRP A 1 100 ? 7.141 12.172 6.82 1 86.81 100 TRP A O 1
ATOM 801 N N . THR A 1 101 ? 9.359 12.82 6.875 1 88.69 101 THR A N 1
ATOM 802 C CA . THR A 1 101 ? 9 14.008 6.105 1 88.69 101 THR A CA 1
ATOM 803 C C . THR A 1 101 ? 8.383 13.617 4.766 1 88.69 101 THR A C 1
ATOM 805 O O . THR A 1 101 ? 8.859 12.695 4.098 1 88.69 101 THR A O 1
ATOM 808 N N . THR A 1 102 ? 7.371 14.367 4.316 1 91.31 102 THR A N 1
ATOM 809 C CA . THR A 1 102 ? 6.602 13.984 3.139 1 91.31 102 THR A CA 1
ATOM 810 C C . THR A 1 102 ? 6.441 15.172 2.191 1 91.31 102 THR A C 1
ATOM 812 O O . THR A 1 102 ? 6.184 16.297 2.633 1 91.31 102 THR A O 1
ATOM 815 N N . VAL A 1 103 ? 6.637 14.93 0.958 1 92.69 103 VAL A N 1
ATOM 816 C CA . VAL A 1 103 ? 6.348 15.883 -0.113 1 92.69 103 VAL A CA 1
ATOM 817 C C . VAL A 1 103 ? 5.188 15.367 -0.961 1 92.69 103 VAL A C 1
ATOM 819 O O . VAL A 1 103 ? 5.184 14.203 -1.378 1 92.69 103 VAL A O 1
ATOM 822 N N . GLU A 1 104 ? 4.203 16.266 -1.178 1 92.88 104 GLU A N 1
ATOM 823 C CA . GLU A 1 104 ? 3.123 15.898 -2.088 1 92.88 104 GLU A CA 1
ATOM 824 C C . GLU A 1 104 ? 3.547 16.062 -3.545 1 92.88 104 GLU A C 1
ATOM 826 O O . GLU A 1 104 ? 4.141 17.078 -3.914 1 92.88 104 GLU A O 1
ATOM 831 N N . VAL A 1 105 ? 3.221 15.016 -4.336 1 93.69 105 VAL A N 1
ATOM 832 C CA . VAL A 1 105 ? 3.605 15.07 -5.742 1 93.69 105 VAL A CA 1
ATOM 833 C C . VAL A 1 105 ? 2.404 14.719 -6.621 1 93.69 105 VAL A C 1
ATOM 835 O O . VAL A 1 105 ? 1.516 13.977 -6.203 1 93.69 105 VAL A O 1
ATOM 838 N N . THR A 1 106 ? 2.4 15.344 -7.785 1 90.94 106 THR A N 1
ATOM 839 C CA . THR A 1 106 ? 1.395 15.023 -8.789 1 90.94 106 THR A CA 1
ATOM 840 C C . THR A 1 106 ? 2.01 14.219 -9.93 1 90.94 106 THR A C 1
ATOM 842 O O . THR A 1 106 ? 3.201 14.352 -10.219 1 90.94 106 THR A O 1
ATOM 845 N N . ALA A 1 107 ? 1.19 13.359 -10.516 1 88.69 107 ALA A N 1
ATOM 846 C CA . ALA A 1 107 ? 1.668 12.484 -11.578 1 88.69 107 ALA A CA 1
ATOM 847 C C . ALA A 1 107 ? 0.591 12.266 -12.641 1 88.69 107 ALA A C 1
ATOM 849 O O . ALA A 1 107 ? 0.056 11.164 -12.773 1 88.69 107 ALA A O 1
ATOM 850 N N . PRO A 1 108 ? 0.44 13.242 -13.422 1 89.06 108 PRO A N 1
ATOM 851 C CA . PRO A 1 108 ? -0.625 13.117 -14.422 1 89.06 108 PRO A CA 1
ATOM 852 C C . PRO A 1 108 ? -0.426 11.93 -15.352 1 89.06 108 PRO A C 1
ATOM 854 O O . PRO A 1 108 ? -1.397 11.273 -15.742 1 89.06 108 PRO A O 1
ATOM 857 N N . HIS A 1 109 ? 0.786 11.633 -15.672 1 88.38 109 HIS A N 1
ATOM 858 C CA . HIS A 1 109 ? 1.059 10.523 -16.578 1 88.38 109 HIS A CA 1
ATOM 859 C C . HIS A 1 109 ? 0.729 9.188 -15.914 1 88.38 109 HIS A C 1
ATOM 861 O O . HIS A 1 109 ? 0.267 8.258 -16.578 1 88.38 109 HIS A O 1
ATOM 867 N N . VAL A 1 110 ? 0.973 9.117 -14.672 1 89.06 110 VAL A N 1
ATOM 868 C CA . VAL A 1 110 ? 0.675 7.887 -13.945 1 89.06 110 VAL A CA 1
ATOM 869 C C . VAL A 1 110 ? -0.836 7.684 -13.867 1 89.06 110 VAL A C 1
ATOM 871 O O . VAL A 1 110 ? -1.325 6.559 -14.008 1 89.06 110 VAL A O 1
ATOM 874 N N . GLU A 1 111 ? -1.511 8.75 -13.625 1 91.12 111 GLU A N 1
ATOM 875 C CA . GLU A 1 111 ? -2.969 8.688 -13.578 1 91.12 111 GLU A CA 1
ATOM 876 C C . GLU A 1 111 ? -3.539 8.18 -14.898 1 91.12 111 GLU A C 1
ATOM 878 O O . GLU A 1 111 ? -4.418 7.316 -14.914 1 91.12 111 GLU A O 1
ATOM 883 N N . ALA A 1 112 ? -3.066 8.75 -15.914 1 91.69 112 ALA A N 1
ATOM 884 C CA . ALA A 1 112 ? -3.518 8.344 -17.25 1 91.69 112 ALA A CA 1
ATOM 885 C C . ALA A 1 112 ? -3.168 6.883 -17.531 1 91.69 112 ALA A C 1
ATOM 887 O O . ALA A 1 112 ? -3.975 6.141 -18.094 1 91.69 112 ALA A O 1
ATOM 888 N N . TRP A 1 113 ? -1.982 6.531 -17.172 1 93.94 113 TRP A N 1
ATOM 889 C CA . TRP A 1 113 ? -1.531 5.16 -17.391 1 93.94 113 TRP A CA 1
ATOM 890 C C . TRP A 1 113 ? -2.412 4.176 -16.625 1 93.94 113 TRP A C 1
ATOM 892 O O . TRP A 1 113 ? -2.812 3.143 -17.156 1 93.94 113 TRP A O 1
ATOM 902 N N . ALA A 1 114 ? -2.752 4.469 -15.352 1 93.62 114 ALA A N 1
ATOM 903 C CA . ALA A 1 114 ? -3.576 3.588 -14.523 1 93.62 114 ALA A CA 1
ATOM 904 C C . ALA A 1 114 ? -4.941 3.361 -15.164 1 93.62 114 ALA A C 1
ATOM 906 O O . ALA A 1 114 ? -5.434 2.23 -15.211 1 93.62 114 ALA A O 1
ATOM 907 N N . THR A 1 115 ? -5.441 4.41 -15.641 1 94.25 115 THR A N 1
ATOM 908 C CA . THR A 1 115 ? -6.734 4.324 -16.312 1 94.25 115 THR A CA 1
ATOM 909 C C . THR A 1 115 ? -6.633 3.49 -17.578 1 94.25 115 THR A C 1
ATOM 911 O O . THR A 1 115 ? -7.465 2.617 -17.828 1 94.25 115 THR A O 1
ATOM 914 N N . ALA A 1 116 ? -5.617 3.748 -18.344 1 95.19 116 ALA A N 1
ATOM 915 C CA . ALA A 1 116 ? -5.434 3.068 -19.625 1 95.19 116 ALA A CA 1
ATOM 916 C C . ALA A 1 116 ? -5.199 1.574 -19.422 1 95.19 116 ALA A C 1
ATOM 918 O O . ALA A 1 116 ? -5.773 0.749 -20.141 1 95.19 116 ALA A O 1
ATOM 919 N N . VAL A 1 117 ? -4.332 1.239 -18.531 1 95.75 117 VAL A N 1
ATOM 920 C CA . VAL A 1 117 ? -3.977 -0.158 -18.297 1 95.75 117 VAL A CA 1
ATOM 921 C C . VAL A 1 117 ? -5.199 -0.931 -17.812 1 95.75 117 VAL A C 1
ATOM 923 O O . VAL A 1 117 ? -5.391 -2.094 -18.172 1 95.75 117 VAL A O 1
ATOM 926 N N . THR A 1 118 ? -6.023 -0.331 -16.922 1 96.5 118 THR A N 1
ATOM 927 C CA . THR A 1 118 ? -7.262 -0.937 -16.438 1 96.5 118 THR A CA 1
ATOM 928 C C . THR A 1 118 ? -8.18 -1.283 -17.609 1 96.5 118 THR A C 1
ATOM 930 O O . THR A 1 118 ? -8.664 -2.414 -17.703 1 96.5 118 THR A O 1
ATOM 933 N N . ALA A 1 119 ? -8.312 -0.36 -18.484 1 96.38 119 ALA A N 1
ATOM 934 C CA . ALA A 1 119 ? -9.188 -0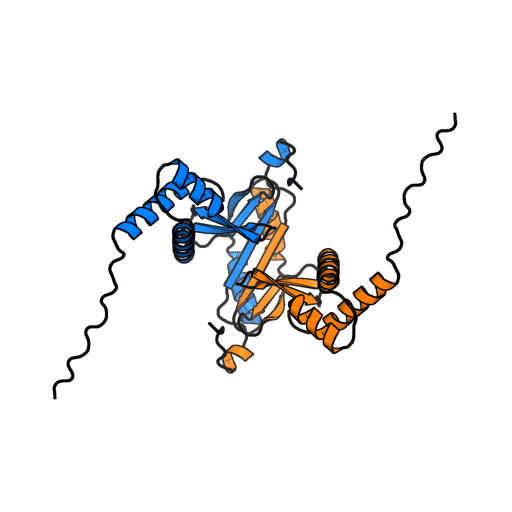.543 -19.641 1 96.38 119 ALA A CA 1
ATOM 935 C C . ALA A 1 119 ? -8.625 -1.589 -20.594 1 96.38 119 ALA A C 1
ATOM 937 O O . ALA A 1 119 ? -9.367 -2.416 -21.125 1 96.38 119 ALA A O 1
ATOM 938 N N . GLU A 1 120 ? -7.375 -1.562 -20.844 1 96.94 120 GLU A N 1
ATOM 939 C CA . GLU A 1 120 ? -6.691 -2.471 -21.766 1 96.94 120 GLU A CA 1
ATOM 940 C C . GLU A 1 120 ? -6.926 -3.928 -21.375 1 96.94 120 GLU A C 1
ATOM 942 O O . GLU A 1 120 ? -7.02 -4.801 -22.234 1 96.94 120 GLU A O 1
ATOM 947 N N . HIS A 1 121 ? -7.105 -4.18 -20.094 1 96.81 121 HIS A N 1
ATOM 948 C CA . HIS A 1 121 ? -7.234 -5.559 -19.641 1 96.81 121 HIS A CA 1
ATOM 949 C C . HIS A 1 121 ? -8.68 -5.887 -19.266 1 96.81 121 HIS A C 1
ATOM 951 O O . HIS A 1 121 ? -8.938 -6.891 -18.609 1 96.81 121 HIS A O 1
ATOM 957 N N . GLY A 1 122 ? -9.531 -4.957 -19.641 1 96.69 122 GLY A N 1
ATOM 958 C CA . GLY A 1 122 ? -10.953 -5.234 -19.516 1 96.69 122 GLY A CA 1
ATOM 959 C C . GLY A 1 122 ? -11.484 -4.992 -18.109 1 96.69 122 GLY A C 1
ATOM 960 O O . GLY A 1 122 ? -12.523 -5.535 -17.734 1 96.69 122 GLY A O 1
ATOM 961 N N . PHE A 1 123 ? -10.75 -4.359 -17.297 1 97.38 123 PHE A N 1
ATOM 962 C CA . PHE A 1 123 ? -11.219 -3.982 -15.961 1 97.38 123 PHE A CA 1
ATOM 963 C C . PHE A 1 123 ? -11.977 -2.662 -16.016 1 97.38 123 PHE A C 1
ATOM 965 O O . PHE A 1 123 ? -11.875 -1.912 -16.984 1 97.38 123 PHE A O 1
ATOM 972 N N . THR A 1 124 ? -12.797 -2.4 -14.984 1 96.12 124 THR A N 1
ATOM 973 C CA . THR A 1 124 ? -13.477 -1.128 -14.789 1 96.12 124 THR A CA 1
ATOM 974 C C . THR A 1 124 ? -13.289 -0.625 -13.367 1 96.12 124 THR A C 1
ATOM 976 O O . THR A 1 124 ? -12.688 -1.311 -12.531 1 96.12 124 THR A O 1
ATOM 979 N N . ASP A 1 125 ? -13.758 0.651 -13.164 1 93.94 125 ASP A N 1
ATOM 980 C CA . ASP A 1 125 ? -13.695 1.247 -11.828 1 93.94 125 ASP A CA 1
ATOM 981 C C . ASP A 1 125 ? -12.258 1.276 -11.312 1 93.94 125 ASP A C 1
ATOM 983 O O . ASP A 1 125 ? -11.977 0.772 -10.219 1 93.94 125 ASP A O 1
ATOM 987 N N . ALA A 1 126 ? -11.438 1.918 -12.055 1 94.5 126 ALA A N 1
ATOM 988 C CA . ALA A 1 126 ? -10.016 1.966 -11.75 1 94.5 126 ALA A CA 1
ATOM 989 C C . ALA A 1 126 ? -9.75 2.744 -10.461 1 94.5 126 ALA A C 1
ATOM 991 O O . ALA A 1 126 ? -10.383 3.773 -10.211 1 94.5 126 ALA A O 1
ATOM 992 N N . ASP A 1 127 ? -9.008 2.227 -9.664 1 93.56 127 ASP A N 1
ATOM 993 C CA . ASP A 1 127 ? -8.383 2.896 -8.523 1 93.56 127 ASP A CA 1
ATOM 994 C C . ASP A 1 127 ? -6.895 2.574 -8.445 1 93.56 127 ASP A C 1
ATOM 996 O O . ASP A 1 127 ? -6.406 1.683 -9.148 1 93.56 127 ASP A O 1
ATOM 1000 N N . HIS A 1 128 ? -6.164 3.408 -7.641 1 92.69 128 HIS A N 1
ATOM 1001 C CA . HIS A 1 128 ? -4.734 3.115 -7.598 1 92.69 128 HIS A CA 1
ATOM 1002 C C . HIS A 1 128 ? -4.09 3.697 -6.348 1 92.69 128 HIS A C 1
ATOM 1004 O O . HIS A 1 128 ? -4.648 4.598 -5.719 1 92.69 128 HIS A O 1
ATOM 1010 N N . THR A 1 129 ? -3.074 3.102 -5.984 1 88.56 129 THR A N 1
ATOM 1011 C CA . THR A 1 129 ? -2.166 3.619 -4.965 1 88.56 129 THR A CA 1
ATOM 1012 C C . THR A 1 129 ? -0.759 3.785 -5.531 1 88.56 129 THR A C 1
ATOM 1014 O O . THR A 1 129 ? -0.281 2.934 -6.285 1 88.56 129 THR A O 1
ATOM 1017 N N . VAL A 1 130 ? -0.224 4.914 -5.328 1 92.38 130 VAL A N 1
ATOM 1018 C CA . VAL A 1 130 ? 1.153 5.199 -5.719 1 92.38 130 VAL A CA 1
ATOM 1019 C C . VAL A 1 130 ? 1.878 5.898 -4.57 1 92.38 130 VAL A C 1
ATOM 1021 O O . VAL A 1 130 ? 1.454 6.969 -4.117 1 92.38 130 VAL A O 1
ATOM 1024 N N . GLU A 1 131 ? 2.875 5.332 -4.109 1 92.38 131 GLU A N 1
ATOM 1025 C CA . GLU A 1 131 ? 3.703 5.918 -3.059 1 92.38 131 GLU A CA 1
ATOM 1026 C C . GLU A 1 131 ? 5.188 5.766 -3.377 1 92.38 131 GLU A C 1
ATOM 1028 O O . GLU A 1 131 ? 5.633 4.691 -3.785 1 92.38 131 GLU A O 1
ATOM 1033 N N . ILE A 1 132 ? 5.844 6.824 -3.184 1 95.19 132 ILE A N 1
ATOM 1034 C CA . ILE A 1 132 ? 7.289 6.809 -3.361 1 95.19 132 ILE A CA 1
ATOM 1035 C C . ILE A 1 132 ? 7.98 7.004 -2.014 1 95.19 132 ILE A C 1
ATOM 1037 O O . ILE A 1 132 ? 7.516 7.789 -1.182 1 95.19 132 ILE A O 1
ATOM 1041 N N . THR A 1 133 ? 9.047 6.281 -1.827 1 94 133 THR A N 1
ATOM 1042 C CA . THR A 1 133 ? 9.844 6.48 -0.622 1 94 133 THR A CA 1
ATOM 1043 C C . THR A 1 133 ? 11.312 6.707 -0.976 1 94 133 THR A C 1
ATOM 1045 O O . THR A 1 133 ? 11.766 6.305 -2.049 1 94 133 THR A O 1
ATOM 1048 N N . GLY A 1 134 ? 11.984 7.293 -0.079 1 95.31 134 GLY A N 1
ATOM 1049 C CA . GLY A 1 134 ? 13.414 7.543 -0.153 1 95.31 134 GLY A CA 1
ATOM 1050 C C . GLY A 1 134 ? 14 8.07 1.145 1 95.31 134 GLY A C 1
ATOM 1051 O O . GLY A 1 134 ? 13.391 7.918 2.209 1 95.31 134 GLY A O 1
ATOM 1052 N N . VAL A 1 135 ? 15.227 8.562 0.987 1 96.5 135 VAL A N 1
ATOM 1053 C CA . VAL A 1 135 ? 15.875 9.211 2.119 1 96.5 135 VAL A CA 1
ATOM 1054 C C . VAL A 1 135 ? 16.125 10.68 1.801 1 96.5 135 VAL A C 1
ATOM 1056 O O . VAL A 1 135 ? 16.766 11.008 0.794 1 96.5 135 VAL A O 1
ATOM 1059 N N . CYS A 1 136 ? 15.562 11.492 2.668 1 95.69 136 CYS A N 1
ATOM 1060 C CA . CYS A 1 136 ? 15.641 12.922 2.379 1 95.69 136 CYS A CA 1
ATOM 1061 C C . CYS A 1 136 ? 17.047 13.461 2.643 1 95.69 136 CYS A C 1
ATOM 1063 O O . CYS A 1 136 ? 17.844 12.797 3.299 1 95.69 136 CYS A O 1
ATOM 1065 N N . ALA A 1 137 ? 17.281 14.641 2.141 1 94.94 137 ALA A N 1
ATOM 1066 C CA . ALA A 1 137 ? 18.594 15.273 2.236 1 94.94 137 ALA A CA 1
ATOM 1067 C C . ALA A 1 137 ? 19 15.477 3.691 1 94.94 137 ALA A C 1
ATOM 1069 O O . ALA A 1 137 ? 20.172 15.305 4.047 1 94.94 137 ALA A O 1
ATOM 1070 N N . ARG A 1 138 ? 18.078 15.906 4.492 1 93.44 138 ARG A N 1
ATOM 1071 C CA . ARG A 1 138 ? 18.344 16.156 5.902 1 93.44 138 ARG A CA 1
ATOM 1072 C C . ARG A 1 138 ? 18.844 14.906 6.602 1 93.44 138 ARG A C 1
ATOM 1074 O O . ARG A 1 138 ? 19.859 14.9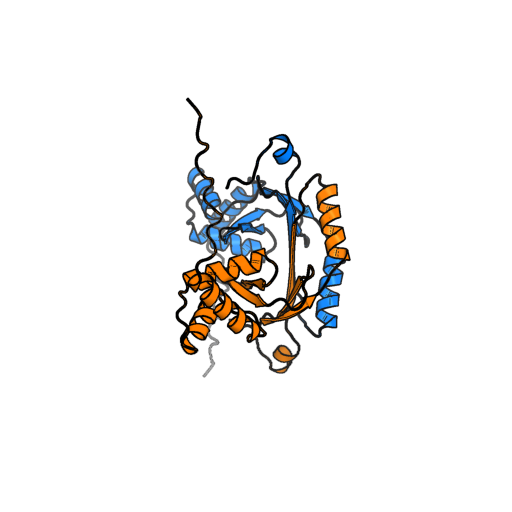45 7.309 1 93.44 138 ARG A O 1
ATOM 1081 N N . CYS A 1 139 ? 18.109 13.812 6.441 1 94.06 139 CYS A N 1
ATOM 1082 C CA . CYS A 1 139 ? 18.5 12.555 7.059 1 94.06 139 CYS A CA 1
ATOM 1083 C C . CYS A 1 139 ? 19.859 12.078 6.523 1 94.06 139 CYS A C 1
ATOM 1085 O O . CYS A 1 139 ? 20.656 11.5 7.266 1 94.06 139 CYS A O 1
ATOM 1087 N N . ARG A 1 140 ? 20.062 12.242 5.293 1 91.94 140 ARG A N 1
ATOM 1088 C CA . ARG A 1 140 ? 21.344 11.852 4.707 1 91.94 140 ARG A CA 1
ATOM 1089 C C . ARG A 1 140 ? 22.5 12.625 5.336 1 91.94 140 ARG A C 1
ATOM 1091 O O . ARG A 1 140 ? 23.531 12.055 5.648 1 91.94 140 ARG A O 1
ATOM 1098 N N . THR A 1 141 ? 22.25 13.859 5.48 1 91.81 141 THR A N 1
ATOM 1099 C CA . THR A 1 141 ? 23.281 14.727 6.023 1 91.81 141 THR A CA 1
ATOM 1100 C C . THR A 1 141 ? 23.562 14.391 7.488 1 91.81 141 THR A C 1
ATOM 1102 O O . THR A 1 141 ? 24.703 14.438 7.938 1 91.81 141 THR A O 1
ATOM 1105 N N . GLU A 1 142 ? 22.484 14.047 8.156 1 90.44 142 GLU A N 1
ATOM 1106 C CA . GLU A 1 142 ? 22.609 13.742 9.578 1 90.44 142 GLU A CA 1
ATOM 1107 C C . GLU A 1 142 ? 23.031 12.297 9.797 1 90.44 142 GLU A C 1
ATOM 1109 O O . GLU A 1 142 ? 23.328 11.891 10.922 1 90.44 142 GLU A O 1
ATOM 1114 N N . GLY A 1 143 ? 23.234 11.586 8.703 1 83.88 143 GLY A N 1
ATOM 1115 C CA . GLY A 1 143 ? 23.609 10.18 8.789 1 83.88 143 GLY A CA 1
ATOM 1116 C C . GLY A 1 143 ? 22.594 9.32 9.5 1 83.88 143 GLY A C 1
ATOM 1117 O O . GLY A 1 143 ? 22.938 8.375 10.203 1 83.88 143 GLY A O 1
ATOM 1118 N N . ARG A 1 144 ? 21.297 9.766 9.43 1 75.56 144 ARG A N 1
ATOM 1119 C CA . ARG A 1 144 ? 20.25 9.008 10.094 1 75.56 144 ARG A CA 1
ATOM 1120 C C . ARG A 1 144 ? 19.891 7.758 9.289 1 75.56 144 ARG A C 1
ATOM 1122 O O . ARG A 1 144 ? 19.875 7.789 8.062 1 75.56 144 ARG A O 1
ATOM 1129 N N . THR A 1 145 ? 19.984 6.617 9.898 1 68.88 145 THR A N 1
ATOM 1130 C CA . THR A 1 145 ? 19.578 5.367 9.273 1 68.88 145 THR A CA 1
ATOM 1131 C C . THR A 1 145 ? 18.25 4.891 9.844 1 68.88 145 THR A C 1
ATOM 1133 O O . THR A 1 145 ? 17.812 5.355 10.898 1 68.88 145 THR A O 1
ATOM 1136 N N . ARG A 1 146 ? 17.406 4.207 9.016 1 62.91 146 ARG A N 1
ATOM 1137 C CA . ARG A 1 146 ? 16.172 3.648 9.531 1 62.91 146 ARG A CA 1
ATOM 1138 C C . ARG A 1 146 ? 16.406 2.912 10.844 1 62.91 146 ARG A C 1
ATOM 1140 O O . ARG A 1 146 ? 17.328 2.104 10.953 1 62.91 146 ARG A O 1
ATOM 1147 N N . GLY A 1 147 ? 16.109 3.568 11.914 1 46.62 147 GLY A N 1
ATOM 1148 C CA . GLY A 1 147 ? 16.266 2.742 13.094 1 46.62 147 GLY A CA 1
ATOM 1149 C C . GLY A 1 147 ? 15.773 1.321 12.906 1 46.62 147 GLY A C 1
ATOM 1150 O O . GLY A 1 147 ? 14.758 1.098 12.242 1 46.62 147 GLY A O 1
ATOM 1151 N N . ALA A 1 148 ? 16.703 0.416 12.93 1 38.81 148 ALA A N 1
ATOM 1152 C CA . ALA A 1 148 ? 16.297 -0.983 13 1 38.81 148 ALA A CA 1
ATOM 1153 C C . ALA A 1 148 ? 15.117 -1.155 13.953 1 38.81 148 ALA A C 1
ATOM 1155 O O . ALA A 1 148 ? 15.016 -0.448 14.961 1 38.81 148 ALA A O 1
ATOM 1156 N N . MET B 1 1 ? 52.281 -16.094 21.734 1 40.25 1 MET B N 1
ATOM 1157 C CA . MET B 1 1 ? 50.969 -16.656 21.875 1 40.25 1 MET B CA 1
ATOM 1158 C C . MET B 1 1 ? 50.125 -16.438 20.609 1 40.25 1 MET B C 1
ATOM 1160 O O . MET B 1 1 ? 50 -15.297 20.156 1 40.25 1 MET B O 1
ATOM 1164 N N . SER B 1 2 ? 50.125 -17.406 19.609 1 48.06 2 SER B N 1
ATOM 1165 C CA . SER B 1 2 ? 49.438 -17.516 18.328 1 48.06 2 SER B CA 1
ATOM 1166 C C . SER B 1 2 ? 47.938 -17.344 18.484 1 48.06 2 SER B C 1
ATOM 1168 O O . SER B 1 2 ? 47.281 -18.078 19.234 1 48.06 2 SER B O 1
ATOM 1170 N N . THR B 1 3 ? 47.438 -16.188 18.391 1 47.56 3 THR B N 1
ATOM 1171 C CA . THR B 1 3 ? 46 -15.922 18.453 1 47.56 3 THR B CA 1
ATO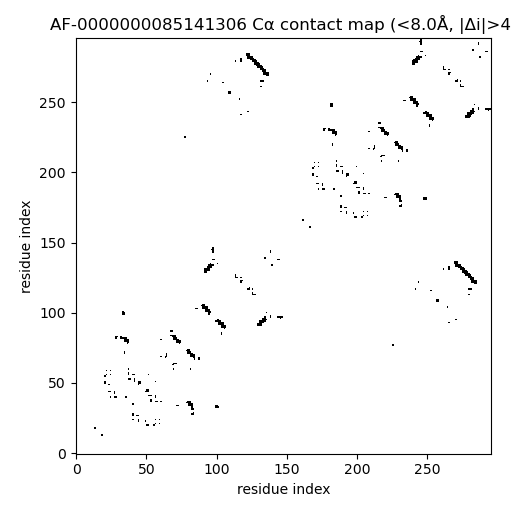M 1172 C C . THR B 1 3 ? 45.25 -16.766 17.438 1 47.56 3 THR B C 1
ATOM 1174 O O . THR B 1 3 ? 45.469 -16.609 16.234 1 47.56 3 THR B O 1
ATOM 1177 N N . VAL B 1 4 ? 45.062 -18.094 17.688 1 51.34 4 VAL B N 1
ATOM 1178 C CA . VAL B 1 4 ? 44.188 -18.938 16.859 1 51.34 4 VAL B CA 1
ATOM 1179 C C . VAL B 1 4 ? 42.844 -18.25 16.625 1 51.34 4 VAL B C 1
ATOM 1181 O O . VAL B 1 4 ? 42.219 -17.812 17.578 1 51.34 4 VAL B O 1
ATOM 1184 N N . SER B 1 5 ? 42.656 -17.594 15.516 1 50.94 5 SER B N 1
ATOM 1185 C CA . SER B 1 5 ? 41.438 -16.969 15.023 1 50.94 5 SER B CA 1
ATOM 1186 C C . SER B 1 5 ? 40.25 -17.922 15.172 1 50.94 5 SER B C 1
ATOM 1188 O O . SER B 1 5 ? 40.344 -19.109 14.859 1 50.94 5 SER B O 1
ATOM 1190 N N . ALA B 1 6 ? 39.375 -17.656 16.094 1 56.41 6 ALA B N 1
ATOM 1191 C CA . ALA B 1 6 ? 38.188 -18.438 16.328 1 56.41 6 ALA B CA 1
ATOM 1192 C C . ALA B 1 6 ? 37.5 -18.781 15.008 1 56.41 6 ALA B C 1
ATOM 1194 O O . ALA B 1 6 ? 37.406 -17.953 14.102 1 56.41 6 ALA B O 1
ATOM 1195 N N . PRO B 1 7 ? 37.344 -20.125 14.625 1 46.5 7 PRO B N 1
ATOM 1196 C CA . PRO B 1 7 ? 36.719 -20.484 13.352 1 46.5 7 PRO B CA 1
ATOM 1197 C C . PRO B 1 7 ? 35.406 -19.734 13.117 1 46.5 7 PRO B C 1
ATOM 1199 O O . PRO B 1 7 ? 34.719 -19.391 14.07 1 46.5 7 PRO B O 1
ATOM 1202 N N . GLU B 1 8 ? 35.312 -18.906 12.117 1 51.25 8 GLU B N 1
ATOM 1203 C CA . GLU B 1 8 ? 34.094 -18.219 11.703 1 51.25 8 GLU B CA 1
ATOM 1204 C C . GLU B 1 8 ? 32.906 -19.203 11.578 1 51.25 8 GLU B C 1
ATOM 1206 O O . GLU B 1 8 ? 33.094 -20.359 11.203 1 51.25 8 GLU B O 1
ATOM 1211 N N . PRO B 1 9 ? 31.875 -19.109 12.375 1 49.66 9 PRO B N 1
ATOM 1212 C CA . PRO B 1 9 ? 30.766 -20.047 12.211 1 49.66 9 PRO B CA 1
ATOM 1213 C C . PRO B 1 9 ? 30.422 -20.312 10.742 1 49.66 9 PRO B C 1
ATOM 1215 O O . PRO B 1 9 ? 30.453 -19.375 9.93 1 49.66 9 PRO B O 1
ATOM 1218 N N . SER B 1 10 ? 30.75 -21.422 10.18 1 45.88 10 SER B N 1
ATOM 1219 C CA . SER B 1 10 ? 30.406 -21.828 8.82 1 45.88 10 SER B CA 1
ATOM 1220 C C . SER B 1 10 ? 28.953 -21.484 8.5 1 45.88 10 SER B C 1
ATOM 1222 O O . SER B 1 10 ? 28.094 -21.5 9.383 1 45.88 10 SER B O 1
ATOM 1224 N N . PRO B 1 11 ? 28.672 -20.75 7.426 1 47.56 11 PRO B N 1
ATOM 1225 C CA . PRO B 1 11 ? 27.281 -20.547 7.066 1 47.56 11 PRO B CA 1
ATOM 1226 C C . PRO B 1 11 ? 26.438 -21.828 7.215 1 47.56 11 PRO B C 1
ATOM 1228 O O . PRO B 1 11 ? 26.844 -22.891 6.75 1 47.56 11 PRO B O 1
ATOM 1231 N N . ARG B 1 12 ? 25.906 -22.062 8.352 1 44.38 12 ARG B N 1
ATOM 1232 C CA . ARG B 1 12 ? 25.109 -23.25 8.656 1 44.38 12 ARG B CA 1
ATOM 1233 C C . ARG B 1 12 ? 24.344 -23.719 7.43 1 44.38 12 ARG B C 1
ATOM 1235 O O . ARG B 1 12 ? 23.531 -22.969 6.867 1 44.38 12 ARG B O 1
ATOM 1242 N N . ALA B 1 13 ? 24.688 -24.594 6.598 1 47.16 13 ALA B N 1
ATOM 1243 C CA . ALA B 1 13 ? 23.938 -25.312 5.566 1 47.16 13 ALA B CA 1
ATOM 1244 C C . ALA B 1 13 ? 22.469 -25.469 5.965 1 47.16 13 ALA B C 1
ATOM 1246 O O . ALA B 1 13 ? 22.156 -25.734 7.125 1 47.16 13 ALA B O 1
ATOM 1247 N N . ALA B 1 14 ? 21.578 -24.734 5.301 1 54.94 14 ALA B N 1
ATOM 1248 C CA . ALA B 1 14 ? 20.156 -24.906 5.59 1 54.94 14 ALA B CA 1
ATOM 1249 C C . ALA B 1 14 ? 19.828 -26.375 5.883 1 54.94 14 ALA B C 1
ATOM 1251 O O . ALA B 1 14 ? 20.25 -27.266 5.145 1 54.94 14 ALA B O 1
ATOM 1252 N N . ARG B 1 15 ? 19.406 -26.703 7.023 1 62.19 15 ARG B N 1
ATOM 1253 C CA . ARG B 1 15 ? 19.062 -28.047 7.457 1 62.19 15 ARG B CA 1
ATOM 1254 C C . ARG B 1 15 ? 18.125 -28.719 6.465 1 62.19 15 ARG B C 1
ATOM 1256 O O . ARG B 1 15 ? 17.219 -28.078 5.926 1 62.19 15 ARG B O 1
ATOM 1263 N N . PRO B 1 16 ? 18.469 -29.922 6.152 1 68.12 16 PRO B N 1
ATOM 1264 C CA . PRO B 1 16 ? 17.688 -30.703 5.191 1 68.12 16 PRO B CA 1
ATOM 1265 C C . PRO B 1 16 ? 16.172 -30.516 5.367 1 68.12 16 PRO B C 1
ATOM 1267 O O . PRO B 1 16 ? 15.445 -30.406 4.379 1 68.12 16 PRO B O 1
ATOM 1270 N N . ARG B 1 17 ? 15.664 -30.484 6.512 1 72.56 17 ARG B N 1
ATOM 1271 C CA . ARG B 1 17 ? 14.234 -30.312 6.754 1 72.56 17 ARG B CA 1
ATOM 1272 C C . ARG B 1 17 ? 13.758 -28.938 6.273 1 72.56 17 ARG B C 1
ATOM 1274 O O . ARG B 1 17 ? 12.695 -28.812 5.672 1 72.56 17 ARG B O 1
ATOM 1281 N N . ALA B 1 18 ? 14.547 -27.984 6.516 1 75.38 18 ALA B N 1
ATOM 1282 C CA . ALA B 1 18 ? 14.195 -26.625 6.113 1 75.38 18 ALA B CA 1
ATOM 1283 C C . ALA B 1 18 ? 14.055 -26.516 4.598 1 75.38 18 ALA B C 1
ATOM 1285 O O . ALA B 1 18 ? 13.156 -25.844 4.09 1 75.38 18 ALA B O 1
ATOM 1286 N N . THR B 1 19 ? 14.867 -27.375 3.971 1 84.88 19 THR B N 1
ATOM 1287 C CA . THR B 1 19 ? 14.836 -27.344 2.512 1 84.88 19 THR B CA 1
ATOM 1288 C C . THR B 1 19 ? 13.586 -28.047 1.986 1 84.88 19 THR B C 1
ATOM 1290 O O . THR B 1 19 ? 12.969 -27.578 1.027 1 84.88 19 THR B O 1
ATOM 1293 N N . ARG B 1 20 ? 13.141 -29.156 2.715 1 88.75 20 ARG B N 1
ATOM 1294 C CA . ARG B 1 20 ? 11.945 -29.875 2.287 1 88.75 20 ARG B CA 1
ATOM 1295 C C . ARG B 1 20 ? 10.688 -29.047 2.506 1 88.75 20 ARG B C 1
ATOM 1297 O O . ARG B 1 20 ? 9.789 -29.031 1.662 1 88.75 20 ARG B O 1
ATOM 1304 N N . GLN B 1 21 ? 10.617 -28.391 3.557 1 91.06 21 GLN B N 1
ATOM 1305 C CA . GLN B 1 21 ? 9.453 -27.562 3.869 1 91.06 21 GLN B CA 1
ATOM 1306 C C . GLN B 1 21 ? 9.336 -26.391 2.9 1 91.06 21 GLN B C 1
ATOM 1308 O O . GLN B 1 21 ? 8.242 -26.078 2.434 1 91.06 21 GLN B O 1
ATOM 1313 N N . LYS B 1 22 ? 10.461 -25.781 2.641 1 91.56 22 LYS B N 1
ATOM 1314 C CA . LYS B 1 22 ? 10.469 -24.703 1.663 1 91.56 22 LYS B CA 1
ATOM 1315 C C . LYS B 1 22 ? 10.008 -25.188 0.293 1 91.56 22 LYS B C 1
ATOM 1317 O O . LYS B 1 22 ? 9.25 -24.5 -0.394 1 91.56 22 LYS B O 1
ATOM 1322 N N . ALA B 1 23 ? 10.469 -26.344 -0.023 1 93.56 23 ALA B N 1
ATOM 1323 C CA . ALA B 1 23 ? 10.07 -26.938 -1.302 1 93.56 23 ALA B CA 1
ATOM 1324 C C . ALA B 1 23 ? 8.57 -27.203 -1.341 1 93.56 23 ALA B C 1
ATOM 1326 O O . ALA B 1 23 ? 7.93 -27.016 -2.379 1 93.56 23 ALA B O 1
ATOM 1327 N N . ALA B 1 24 ? 8.07 -27.688 -0.279 1 94.75 24 ALA B N 1
ATOM 1328 C CA . ALA B 1 24 ? 6.633 -27.922 -0.198 1 94.75 24 ALA B CA 1
ATOM 1329 C C . ALA B 1 24 ? 5.844 -26.641 -0.38 1 94.75 24 ALA B C 1
ATOM 1331 O O . ALA B 1 24 ? 4.848 -26.609 -1.106 1 94.75 24 ALA B O 1
ATOM 1332 N N . VAL B 1 25 ? 6.277 -25.578 0.226 1 95.06 25 VAL B N 1
ATOM 1333 C CA . VAL B 1 25 ? 5.637 -24.266 0.097 1 95.06 25 VAL B CA 1
ATOM 1334 C C . VAL B 1 25 ? 5.715 -23.797 -1.354 1 95.06 25 VAL B C 1
ATOM 1336 O O . VAL B 1 25 ? 4.723 -23.328 -1.912 1 95.06 25 VAL B O 1
ATOM 1339 N N . ASP B 1 26 ? 6.82 -24 -1.918 1 91.94 26 ASP B N 1
ATOM 1340 C CA . ASP B 1 26 ? 7.043 -23.609 -3.305 1 91.94 26 ASP B CA 1
ATOM 1341 C C . ASP B 1 26 ? 6.086 -24.344 -4.246 1 91.94 26 ASP B C 1
ATOM 1343 O O . ASP B 1 26 ? 5.445 -23.719 -5.094 1 91.94 26 ASP B O 1
ATOM 1347 N N . ARG B 1 27 ? 6.039 -25.594 -4.043 1 92.56 27 ARG B N 1
ATOM 1348 C CA . ARG B 1 27 ? 5.18 -26.406 -4.895 1 92.56 27 ARG B CA 1
ATOM 1349 C C . ARG B 1 27 ? 3.717 -26 -4.746 1 92.56 27 ARG B C 1
ATOM 1351 O O . ARG B 1 27 ? 2.982 -25.938 -5.734 1 92.56 27 ARG B O 1
ATOM 1358 N N . ALA B 1 28 ? 3.332 -25.812 -3.555 1 93.38 28 ALA B N 1
ATOM 1359 C CA . ALA B 1 28 ? 1.95 -25.422 -3.303 1 93.38 28 ALA B CA 1
ATOM 1360 C C . ALA B 1 28 ? 1.63 -24.094 -3.973 1 93.38 28 ALA B C 1
ATOM 1362 O O . ALA B 1 28 ? 0.567 -23.938 -4.578 1 93.38 28 ALA B O 1
ATOM 1363 N N . LEU B 1 29 ? 2.572 -23.125 -3.908 1 91.56 29 LEU B N 1
ATOM 1364 C CA . LEU B 1 29 ? 2.379 -21.812 -4.512 1 91.56 29 LEU B CA 1
ATOM 1365 C C . LEU B 1 29 ? 2.301 -21.922 -6.031 1 91.56 29 LEU B C 1
ATOM 1367 O O . LEU B 1 29 ? 1.541 -21.188 -6.668 1 91.56 29 LEU B O 1
ATOM 1371 N N . ASP B 1 30 ? 3.004 -22.828 -6.539 1 89.81 30 ASP B N 1
ATOM 1372 C CA . ASP B 1 30 ? 3.049 -23.016 -7.984 1 89.81 30 ASP B CA 1
ATOM 1373 C C . ASP B 1 30 ? 1.692 -23.469 -8.523 1 89.81 30 ASP B C 1
ATOM 1375 O O . ASP B 1 30 ? 1.379 -23.234 -9.695 1 89.81 30 ASP B O 1
ATOM 1379 N N . ARG B 1 31 ? 0.924 -23.984 -7.652 1 88.62 31 ARG B N 1
ATOM 1380 C CA . ARG B 1 31 ? -0.343 -24.562 -8.094 1 88.62 31 ARG B CA 1
ATOM 1381 C C . ARG B 1 31 ? -1.496 -23.594 -7.863 1 88.62 31 ARG B C 1
ATOM 1383 O O . ARG B 1 31 ? -2.639 -23.875 -8.227 1 88.62 31 ARG B O 1
ATOM 1390 N N . ILE B 1 32 ? -1.199 -22.516 -7.289 1 84 32 ILE B N 1
ATOM 1391 C CA . ILE B 1 32 ? -2.236 -21.531 -6.988 1 84 32 ILE B CA 1
ATOM 1392 C C . ILE B 1 32 ? -2.07 -20.312 -7.891 1 84 32 ILE B C 1
ATOM 1394 O O . ILE B 1 32 ? -1.096 -19.562 -7.762 1 84 32 ILE B O 1
ATOM 1398 N N . PRO B 1 33 ? -3.047 -20.109 -8.695 1 80.5 33 PRO B N 1
ATOM 1399 C CA . PRO B 1 33 ? -2.891 -19.016 -9.664 1 80.5 33 PRO B CA 1
ATOM 1400 C C . PRO B 1 33 ? -3.16 -17.641 -9.047 1 80.5 33 PRO B C 1
ATOM 1402 O O . PRO B 1 33 ? -2.684 -16.625 -9.562 1 80.5 33 PRO B O 1
ATOM 1405 N N . ASP B 1 34 ? -3.846 -17.594 -7.98 1 82.81 34 ASP B N 1
ATOM 1406 C CA . ASP B 1 34 ? -4.262 -16.312 -7.41 1 82.81 34 ASP B CA 1
ATOM 1407 C C . ASP B 1 34 ? -3.564 -16.047 -6.078 1 82.81 34 ASP B C 1
ATOM 1409 O O . ASP B 1 34 ? -2.77 -16.875 -5.613 1 82.81 34 ASP B O 1
ATOM 1413 N N . PHE B 1 35 ? -3.822 -14.914 -5.539 1 90.38 35 PHE B N 1
ATOM 1414 C CA . PHE B 1 35 ? -3.26 -14.555 -4.246 1 90.38 35 PHE B CA 1
ATOM 1415 C C . PHE B 1 35 ? -3.877 -15.398 -3.133 1 90.38 35 PHE B C 1
ATOM 1417 O O . PHE B 1 35 ? -5.078 -15.664 -3.146 1 90.38 35 PHE B O 1
ATOM 1424 N N . VAL B 1 36 ? -2.967 -15.867 -2.262 1 92.06 36 VAL B N 1
ATOM 1425 C CA . VAL B 1 36 ? -3.396 -16.672 -1.122 1 92.06 36 VAL B CA 1
ATOM 1426 C C . VAL B 1 36 ? -2.738 -16.156 0.155 1 92.06 36 VAL B C 1
ATOM 1428 O O . VAL B 1 36 ? -1.586 -15.719 0.133 1 92.06 36 VAL B O 1
ATOM 1431 N N . SER B 1 37 ? -3.555 -16.172 1.243 1 94.19 37 SER B N 1
ATOM 1432 C CA . SER B 1 37 ? -2.938 -15.805 2.512 1 94.19 37 SER B CA 1
ATOM 1433 C C . SER B 1 37 ? -2.029 -16.922 3.031 1 94.19 37 SER B C 1
ATOM 1435 O O . SER B 1 37 ? -2.152 -18.062 2.617 1 94.19 37 SER B O 1
ATOM 1437 N N . ALA B 1 38 ? -1.117 -16.562 3.969 1 95.75 38 ALA B N 1
ATOM 1438 C CA . ALA B 1 38 ? -0.274 -17.578 4.613 1 95.75 38 ALA B CA 1
ATOM 1439 C C . ALA B 1 38 ? -1.121 -18.625 5.324 1 95.75 38 ALA B C 1
ATOM 1441 O O . ALA B 1 38 ? -0.817 -19.828 5.258 1 95.75 38 ALA B O 1
ATOM 1442 N N . GLN B 1 39 ? -2.164 -18.188 5.957 1 95.75 39 GLN B N 1
ATOM 1443 C CA . GLN B 1 39 ? -3.053 -19.094 6.668 1 95.75 39 GLN B CA 1
ATOM 1444 C C . GLN B 1 39 ? -3.729 -20.062 5.707 1 95.75 39 GLN B C 1
ATOM 1446 O O . GLN B 1 39 ? -3.795 -21.266 5.973 1 95.75 39 GLN B O 1
ATOM 1451 N N . GLU B 1 40 ? -4.23 -19.562 4.641 1 94.56 40 GLU B N 1
ATOM 1452 C CA . GLU B 1 40 ? -4.859 -20.406 3.627 1 94.56 40 GLU B CA 1
ATOM 1453 C C . GLU B 1 40 ? -3.854 -21.359 3.01 1 94.56 40 GLU B C 1
ATOM 1455 O O . GLU B 1 40 ? -4.164 -22.547 2.795 1 94.56 40 GLU B O 1
ATOM 1460 N N . LEU B 1 41 ? -2.686 -20.859 2.662 1 96.06 41 LEU B N 1
ATOM 1461 C CA . LEU B 1 41 ? -1.632 -21.719 2.119 1 96.06 41 LEU B CA 1
ATOM 1462 C C . LEU B 1 41 ? -1.289 -22.844 3.088 1 96.06 41 LEU B C 1
ATOM 1464 O O . LEU B 1 41 ? -1.141 -23.984 2.68 1 96.06 41 LEU B O 1
ATOM 1468 N N . HIS B 1 42 ? -1.234 -22.484 4.375 1 97.56 42 HIS B N 1
ATOM 1469 C CA . HIS B 1 42 ? -0.958 -23.484 5.414 1 97.56 42 HIS B CA 1
ATOM 1470 C C . HIS B 1 42 ? -2.031 -24.562 5.438 1 97.56 42 HIS B C 1
ATOM 1472 O O . HIS B 1 42 ? -1.715 -25.75 5.516 1 97.56 42 HIS B O 1
ATOM 1478 N N . ALA B 1 43 ? -3.221 -24.156 5.387 1 96.88 43 ALA B N 1
ATOM 1479 C CA . ALA B 1 43 ? -4.336 -25.094 5.383 1 96.88 43 ALA B CA 1
ATOM 1480 C C . ALA B 1 43 ? -4.246 -26.047 4.188 1 96.88 43 ALA B C 1
ATOM 1482 O O . ALA B 1 43 ? -4.48 -27.25 4.324 1 96.88 43 ALA B O 1
ATOM 1483 N N . ARG B 1 44 ? -3.898 -25.5 3.102 1 94.88 44 ARG B N 1
ATOM 1484 C CA . ARG B 1 44 ? -3.768 -26.312 1.898 1 94.88 44 ARG B CA 1
ATOM 1485 C C . ARG B 1 44 ? -2.643 -27.328 2.045 1 94.88 44 ARG B C 1
ATOM 1487 O O . ARG B 1 44 ? -2.779 -28.484 1.625 1 94.88 44 ARG B O 1
ATOM 1494 N N . LEU B 1 45 ? -1.572 -26.906 2.539 1 96.69 45 LEU B N 1
ATOM 1495 C CA . LEU B 1 45 ? -0.436 -27.781 2.771 1 96.69 45 LEU B CA 1
ATOM 1496 C C . LEU B 1 45 ? -0.809 -28.906 3.734 1 96.69 45 LEU B C 1
ATOM 1498 O O . LEU B 1 45 ? -0.446 -30.062 3.516 1 96.69 45 LEU B O 1
ATOM 1502 N N . GLN B 1 46 ? -1.603 -28.547 4.781 1 96.56 46 GLN B N 1
ATOM 1503 C CA . GLN B 1 46 ? -2.064 -29.547 5.734 1 96.56 46 GLN B CA 1
ATOM 1504 C C . GLN B 1 46 ? -2.963 -30.578 5.055 1 96.56 46 GLN B C 1
ATOM 1506 O O . GLN B 1 46 ? -2.832 -31.781 5.297 1 96.56 46 GLN B O 1
ATOM 1511 N N . ASP B 1 47 ? -3.76 -30.094 4.266 1 95.81 47 ASP B N 1
ATOM 1512 C CA . ASP B 1 47 ? -4.684 -30.969 3.545 1 95.81 47 ASP B CA 1
ATOM 1513 C C . ASP B 1 47 ? -3.934 -31.938 2.639 1 95.81 47 ASP B C 1
ATOM 1515 O O . ASP B 1 47 ? -4.402 -33.062 2.385 1 95.81 47 ASP B O 1
ATOM 1519 N N . GLN B 1 48 ? -2.795 -31.594 2.225 1 94.31 48 GLN B N 1
ATOM 1520 C CA . GLN B 1 48 ? -1.978 -32.406 1.339 1 94.31 48 GLN B CA 1
ATOM 1521 C C . GLN B 1 48 ? -1.045 -33.312 2.137 1 94.31 48 GLN B C 1
ATOM 1523 O O . GLN B 1 48 ? -0.205 -34 1.561 1 94.31 48 GLN B O 1
ATOM 1528 N N . GLY B 1 49 ? -1.098 -33.156 3.488 1 94.88 49 GLY B N 1
ATOM 1529 C CA . GLY B 1 49 ? -0.335 -34.062 4.344 1 94.88 49 GLY B CA 1
ATOM 1530 C C . GLY B 1 49 ? 1.061 -33.531 4.648 1 94.88 49 GLY B C 1
ATOM 1531 O O . GLY B 1 49 ? 1.905 -34.281 5.145 1 94.88 49 GLY B O 1
ATOM 1532 N N . GLU B 1 50 ? 1.25 -32.312 4.371 1 95.31 50 GLU B N 1
ATOM 1533 C CA . GLU B 1 50 ? 2.561 -31.75 4.652 1 95.31 50 GLU B CA 1
ATOM 1534 C C . GLU B 1 50 ? 2.664 -31.297 6.109 1 95.31 50 GLU B C 1
ATOM 1536 O O . GLU B 1 50 ? 1.71 -30.734 6.664 1 95.31 50 GLU B O 1
ATOM 1541 N N . ARG B 1 51 ? 3.781 -31.562 6.695 1 92.06 51 ARG B N 1
ATOM 1542 C CA . ARG B 1 51 ? 4.027 -31.141 8.07 1 92.06 51 ARG B CA 1
ATOM 1543 C C . ARG B 1 51 ? 4.836 -29.859 8.117 1 92.06 51 ARG B C 1
ATOM 1545 O O . ARG B 1 51 ? 6.055 -29.891 8.305 1 92.06 51 ARG B O 1
ATOM 1552 N N . VAL B 1 52 ? 4.266 -28.766 7.914 1 95.38 52 VAL B N 1
ATOM 1553 C CA . VAL B 1 52 ? 4.883 -27.453 7.945 1 95.38 52 VAL B CA 1
ATOM 1554 C C . VAL B 1 52 ? 4.109 -26.547 8.906 1 95.38 52 VAL B C 1
ATOM 1556 O O . VAL B 1 52 ? 2.879 -26.5 8.867 1 95.38 52 VAL B O 1
ATOM 1559 N N . SER B 1 53 ? 4.75 -25.953 9.711 1 96.06 53 SER B N 1
ATOM 1560 C CA . SER B 1 53 ? 4.086 -25.016 10.617 1 96.06 53 SER B CA 1
ATOM 1561 C C . SER B 1 53 ? 3.723 -23.719 9.914 1 96.06 53 SER B C 1
ATOM 1563 O O . SER B 1 53 ? 4.309 -23.391 8.883 1 96.06 53 SER B O 1
ATOM 1565 N N . LEU B 1 54 ? 2.805 -23.016 10.562 1 97.12 54 LEU B N 1
ATOM 1566 C CA . LEU B 1 54 ? 2.412 -21.719 10.023 1 97.12 54 LEU B CA 1
ATOM 1567 C C . LEU B 1 54 ? 3.576 -20.734 10.07 1 97.12 54 LEU B C 1
ATOM 1569 O O . LEU B 1 54 ? 3.775 -19.953 9.125 1 97.12 54 LEU B O 1
ATOM 1573 N N . ALA B 1 55 ? 4.355 -20.797 11.07 1 95.81 55 ALA B N 1
ATOM 1574 C CA . ALA B 1 55 ? 5.52 -19.922 11.195 1 95.81 55 ALA B CA 1
ATOM 1575 C C . ALA B 1 55 ? 6.504 -20.156 10.055 1 95.81 55 ALA B C 1
ATOM 1577 O O . ALA B 1 55 ? 7.043 -19.203 9.484 1 95.81 55 ALA B O 1
ATOM 1578 N N . THR B 1 56 ? 6.715 -21.328 9.727 1 95.62 56 THR B N 1
ATOM 1579 C CA . THR B 1 56 ? 7.613 -21.688 8.625 1 95.62 56 THR B CA 1
ATOM 1580 C C . THR B 1 56 ? 7.059 -21.172 7.297 1 95.62 56 THR B C 1
ATOM 1582 O O . THR B 1 56 ? 7.812 -20.703 6.449 1 95.62 56 THR B O 1
ATOM 1585 N N . VAL B 1 57 ? 5.742 -21.312 7.152 1 97.19 57 VAL B N 1
ATOM 1586 C CA . VAL B 1 57 ? 5.109 -20.781 5.945 1 97.19 57 VAL B CA 1
ATOM 1587 C C . VAL B 1 57 ? 5.395 -19.297 5.816 1 97.19 57 VAL B C 1
ATOM 1589 O O . VAL B 1 57 ? 5.844 -18.828 4.766 1 97.19 57 VAL B O 1
ATOM 1592 N N . TYR B 1 58 ? 5.254 -18.641 6.879 1 96.44 58 TYR B N 1
ATOM 1593 C CA . TYR B 1 58 ? 5.488 -17.188 6.879 1 96.44 58 TYR B CA 1
ATOM 1594 C C . TYR B 1 58 ? 6.934 -16.875 6.516 1 96.44 58 TYR B C 1
ATOM 1596 O O . TYR B 1 58 ? 7.195 -15.992 5.695 1 96.44 58 TYR B O 1
ATOM 1604 N N . ARG B 1 59 ? 7.777 -17.469 7.035 1 94.81 59 ARG B N 1
ATOM 1605 C CA . ARG B 1 59 ? 9.195 -17.219 6.809 1 94.81 59 ARG B CA 1
ATOM 1606 C C . ARG B 1 59 ? 9.586 -17.547 5.371 1 94.81 59 ARG B C 1
ATOM 1608 O O . ARG B 1 59 ? 10.359 -16.812 4.75 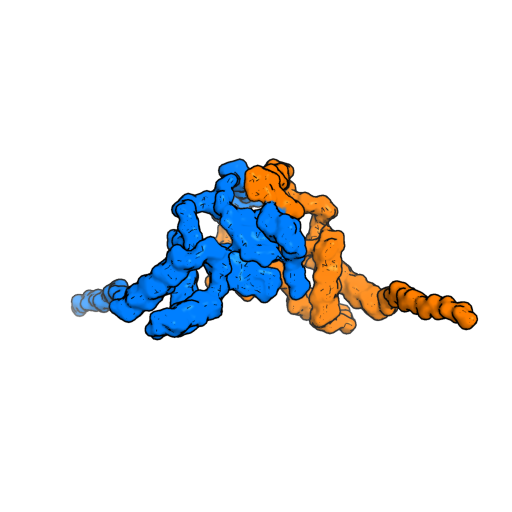1 94.81 59 ARG B O 1
ATOM 1615 N N . SER B 1 60 ? 9.07 -18.688 4.926 1 95.5 60 SER B N 1
ATOM 1616 C CA . SER B 1 60 ? 9.336 -19.062 3.541 1 95.5 60 SER B CA 1
ATOM 1617 C C . SER B 1 60 ? 8.82 -18 2.574 1 95.5 60 SER B C 1
ATOM 1619 O O . SER B 1 60 ? 9.531 -17.609 1.642 1 95.5 60 SER B O 1
ATOM 1621 N N . LEU B 1 61 ? 7.641 -17.609 2.867 1 95.75 61 LEU B N 1
ATOM 1622 C CA . LEU B 1 61 ? 7.039 -16.578 2.018 1 95.75 61 LEU B CA 1
ATOM 1623 C C . LEU B 1 61 ? 7.848 -15.289 2.068 1 95.75 61 LEU B C 1
ATOM 1625 O O . LEU B 1 61 ? 8.062 -14.648 1.038 1 95.75 61 LEU B O 1
ATOM 1629 N N . GLN B 1 62 ? 8.297 -14.922 3.178 1 93.69 62 GLN B N 1
ATOM 1630 C CA . GLN B 1 62 ? 9.109 -13.719 3.324 1 93.69 62 GLN B CA 1
ATOM 1631 C C . GLN B 1 62 ? 10.414 -13.836 2.547 1 93.69 62 GLN B C 1
ATOM 1633 O O . GLN B 1 62 ? 10.844 -12.883 1.889 1 93.69 62 GLN B O 1
ATOM 1638 N N . GLN B 1 63 ? 11.023 -14.961 2.668 1 93.44 63 GLN B N 1
ATOM 1639 C CA . GLN B 1 63 ? 12.25 -15.195 1.917 1 93.44 63 GLN B CA 1
ATOM 1640 C C . GLN B 1 63 ? 12 -15.102 0.414 1 93.44 63 GLN B C 1
ATOM 1642 O O . GLN B 1 63 ? 12.789 -14.5 -0.315 1 93.44 63 GLN B O 1
ATOM 1647 N N . GLN B 1 64 ? 10.977 -15.68 0.01 1 92.69 64 GLN B N 1
ATOM 1648 C CA . GLN B 1 64 ? 10.641 -15.648 -1.41 1 92.69 64 GLN B CA 1
ATOM 1649 C C . GLN B 1 64 ? 10.297 -14.234 -1.868 1 92.69 64 GLN B C 1
ATOM 1651 O O . GLN B 1 64 ? 10.578 -13.867 -3.01 1 92.69 64 GLN B O 1
ATOM 1656 N N . LEU B 1 65 ? 9.703 -13.539 -1.04 1 90.88 65 LEU B N 1
ATOM 1657 C CA . LEU B 1 65 ? 9.43 -12.133 -1.318 1 90.88 65 LEU B CA 1
ATOM 1658 C C . LEU B 1 65 ? 10.727 -11.352 -1.506 1 90.88 65 LEU B C 1
ATOM 1660 O O . LEU B 1 65 ? 10.875 -10.625 -2.488 1 90.88 65 LEU B O 1
ATOM 1664 N N . ASP B 1 66 ? 11.609 -11.594 -0.622 1 86.38 66 ASP B N 1
ATOM 1665 C CA . ASP B 1 66 ? 12.906 -10.914 -0.675 1 86.38 66 ASP B CA 1
ATOM 1666 C C . ASP B 1 66 ? 13.672 -11.305 -1.938 1 86.38 66 ASP B C 1
ATOM 1668 O O . ASP B 1 66 ? 14.422 -10.492 -2.484 1 86.38 66 ASP B O 1
ATOM 1672 N N . ASP B 1 67 ? 13.383 -12.461 -2.381 1 86 67 ASP B N 1
ATOM 1673 C CA . ASP B 1 67 ? 14.078 -12.977 -3.555 1 86 67 ASP B CA 1
ATOM 1674 C C . ASP B 1 67 ? 13.352 -12.586 -4.84 1 86 67 ASP B C 1
ATOM 1676 O O . ASP B 1 67 ? 13.812 -12.914 -5.938 1 86 67 ASP B O 1
ATOM 1680 N N . GLY B 1 68 ? 12.258 -12.008 -4.695 1 85.44 68 GLY B N 1
ATOM 1681 C CA . GLY B 1 68 ? 11.508 -11.562 -5.859 1 85.44 68 GLY B CA 1
ATOM 1682 C C . GLY B 1 68 ? 10.727 -12.68 -6.527 1 85.44 68 GLY B C 1
ATOM 1683 O O . GLY B 1 68 ? 10.344 -12.562 -7.695 1 85.44 68 GLY B O 1
ATOM 1684 N N . LEU B 1 69 ? 10.492 -13.766 -5.809 1 88.06 69 LEU B N 1
ATOM 1685 C CA . LEU B 1 69 ? 9.836 -14.93 -6.391 1 88.06 69 LEU B CA 1
ATOM 1686 C C . LEU B 1 69 ? 8.328 -14.875 -6.168 1 88.06 69 LEU B C 1
ATOM 1688 O O . LEU B 1 69 ? 7.574 -15.57 -6.852 1 88.06 69 LEU B O 1
ATOM 1692 N N . VAL B 1 70 ? 7.902 -14.148 -5.156 1 92.44 70 VAL B N 1
ATOM 1693 C CA . VAL B 1 70 ? 6.477 -14.008 -4.898 1 92.44 70 VAL B CA 1
ATOM 1694 C C . VAL B 1 70 ? 6.125 -12.523 -4.75 1 92.44 70 VAL B C 1
ATOM 1696 O O . VAL B 1 70 ? 6.98 -11.711 -4.398 1 92.44 70 VAL B O 1
ATOM 1699 N N . ASP B 1 71 ? 4.898 -12.234 -5.051 1 90.31 71 ASP B N 1
ATOM 1700 C CA . ASP B 1 71 ? 4.324 -10.914 -4.809 1 90.31 71 ASP B CA 1
ATOM 1701 C C . ASP B 1 71 ? 3.438 -10.914 -3.566 1 90.31 71 ASP B C 1
ATOM 1703 O O . ASP B 1 71 ? 2.959 -11.969 -3.143 1 90.31 71 ASP B O 1
ATOM 1707 N N . VAL B 1 72 ? 3.379 -9.742 -3.062 1 91.44 72 VAL B N 1
ATOM 1708 C CA . VAL B 1 72 ? 2.512 -9.625 -1.896 1 91.44 72 VAL B CA 1
ATOM 1709 C C . VAL B 1 72 ? 1.586 -8.422 -2.062 1 91.44 72 VAL B C 1
ATOM 1711 O O . VAL B 1 72 ? 2.002 -7.375 -2.568 1 91.44 72 VAL B O 1
ATOM 1714 N N . LEU B 1 73 ? 0.329 -8.602 -1.807 1 89.38 73 LEU B N 1
ATOM 1715 C CA . LEU B 1 73 ? -0.65 -7.527 -1.689 1 89.38 73 LEU B CA 1
ATOM 1716 C C . LEU B 1 73 ? -1.295 -7.527 -0.307 1 89.38 73 LEU B C 1
ATOM 1718 O O . LEU B 1 73 ? -1.333 -8.562 0.365 1 89.38 73 LEU B O 1
ATOM 1722 N N . ARG B 1 74 ? -1.73 -6.383 0.05 1 83.62 74 ARG B N 1
ATOM 1723 C CA . ARG B 1 74 ? -2.412 -6.27 1.336 1 83.62 74 ARG B CA 1
ATOM 1724 C C . ARG B 1 74 ? -3.898 -5.984 1.144 1 83.62 74 ARG B C 1
ATOM 1726 O O . ARG B 1 74 ? -4.266 -5.035 0.445 1 83.62 74 ARG B O 1
ATOM 1733 N N . ARG B 1 75 ? -4.691 -6.762 1.863 1 81.44 75 ARG B N 1
ATOM 1734 C CA . ARG B 1 75 ? -6.137 -6.57 1.832 1 81.44 75 ARG B CA 1
ATOM 1735 C C . ARG B 1 75 ? -6.555 -5.41 2.732 1 81.44 75 ARG B C 1
ATOM 1737 O O . ARG B 1 75 ? -5.738 -4.879 3.488 1 81.44 75 ARG B O 1
ATOM 1744 N N . ASP B 1 76 ? -7.805 -5.062 2.551 1 71.75 76 ASP B N 1
ATOM 1745 C CA . ASP B 1 76 ? -8.336 -3.955 3.336 1 71.75 76 ASP B CA 1
ATOM 1746 C C . ASP B 1 76 ? -8.266 -4.258 4.832 1 71.75 76 ASP B C 1
ATOM 1748 O O . ASP B 1 76 ? -8.102 -3.348 5.645 1 71.75 76 ASP B O 1
ATOM 1752 N N . ASP B 1 77 ? -8.375 -5.504 5.121 1 72.44 77 ASP B N 1
ATOM 1753 C CA . ASP B 1 77 ? -8.375 -5.887 6.531 1 72.44 77 ASP B CA 1
ATOM 1754 C C . ASP B 1 77 ? -6.949 -5.992 7.07 1 72.44 77 ASP B C 1
ATOM 1756 O O . ASP B 1 77 ? -6.742 -6.371 8.227 1 72.44 77 ASP B O 1
ATOM 1760 N N . GLY B 1 78 ? -6.035 -5.746 6.207 1 78.38 78 GLY B N 1
ATOM 1761 C CA . GLY B 1 78 ? -4.645 -5.738 6.641 1 78.38 78 GLY B CA 1
ATOM 1762 C C . GLY B 1 78 ? -3.928 -7.047 6.363 1 78.38 78 GLY B C 1
ATOM 1763 O O . GLY B 1 78 ? -2.719 -7.152 6.578 1 78.38 78 GLY B O 1
ATOM 1764 N N . GLU B 1 79 ? -4.672 -7.988 5.926 1 85.88 79 GLU B N 1
ATOM 1765 C CA . GLU B 1 79 ? -4.055 -9.281 5.668 1 85.88 79 GLU B CA 1
ATOM 1766 C C . GLU B 1 79 ? -3.197 -9.242 4.406 1 85.88 79 GLU B C 1
ATOM 1768 O O . GLU B 1 79 ? -3.613 -8.688 3.385 1 85.88 79 GLU B O 1
ATOM 1773 N N . SER B 1 80 ? -2.006 -9.883 4.566 1 91.88 80 SER B N 1
ATOM 1774 C CA . SER B 1 80 ? -1.148 -10.031 3.395 1 91.88 80 SER B CA 1
ATOM 1775 C C . SER B 1 80 ? -1.484 -11.297 2.615 1 91.88 80 SER B C 1
ATOM 1777 O O . SER B 1 80 ? -1.743 -12.344 3.207 1 91.88 80 SER B O 1
ATOM 1779 N N . VAL B 1 81 ? -1.47 -11.164 1.283 1 92.88 81 VAL B N 1
ATOM 1780 C CA . VAL B 1 81 ? -1.668 -12.312 0.41 1 92.88 81 VAL B CA 1
ATOM 1781 C C . VAL B 1 81 ? -0.52 -12.406 -0.594 1 92.88 81 VAL B C 1
ATOM 1783 O O . VAL B 1 81 ? 0.054 -11.383 -0.984 1 92.88 81 VAL B O 1
ATOM 1786 N N . TYR B 1 82 ? -0.244 -13.656 -0.974 1 94.38 82 TYR B N 1
ATOM 1787 C CA . TYR B 1 82 ? 0.966 -13.93 -1.74 1 94.38 82 TYR B CA 1
ATOM 1788 C C . TYR B 1 82 ? 0.639 -14.688 -3.023 1 94.38 82 TYR B C 1
ATOM 1790 O O . TYR B 1 82 ? -0.295 -15.492 -3.055 1 94.38 82 TYR B O 1
ATOM 1798 N N . ARG B 1 83 ? 1.429 -14.414 -4.07 1 93.12 83 ARG B N 1
ATOM 1799 C CA . ARG B 1 83 ? 1.311 -15.133 -5.336 1 93.12 83 ARG B CA 1
ATOM 1800 C C . ARG B 1 83 ? 2.666 -15.266 -6.02 1 93.12 83 ARG B C 1
ATOM 1802 O O . ARG B 1 83 ? 3.484 -14.344 -5.973 1 93.12 83 ARG B O 1
ATOM 1809 N N . ARG B 1 84 ? 2.764 -16.422 -6.637 1 90.81 84 ARG B N 1
ATOM 1810 C CA . ARG B 1 84 ? 3.973 -16.609 -7.43 1 90.81 84 ARG B CA 1
ATOM 1811 C C . ARG B 1 84 ? 4.012 -15.633 -8.602 1 90.81 84 ARG B C 1
ATOM 1813 O O . ARG B 1 84 ? 3.023 -15.477 -9.32 1 90.81 84 ARG B O 1
ATOM 1820 N N . CYS B 1 85 ? 5.16 -15.016 -8.75 1 86.19 85 CYS B N 1
ATOM 1821 C CA . CYS B 1 85 ? 5.328 -14.086 -9.867 1 86.19 85 CYS B CA 1
ATOM 1822 C C . CYS B 1 85 ? 5.461 -14.836 -11.188 1 86.19 85 CYS B C 1
ATOM 1824 O O . CYS B 1 85 ? 6.109 -15.883 -11.25 1 86.19 85 CYS B O 1
ATOM 1826 N N . GLU B 1 86 ? 4.777 -14.32 -12.227 1 83.44 86 GLU B N 1
ATOM 1827 C CA . GLU B 1 86 ? 4.977 -14.859 -13.57 1 83.44 86 GLU B CA 1
ATOM 1828 C C . GLU B 1 86 ? 6.199 -14.234 -14.242 1 83.44 86 GLU B C 1
ATOM 1830 O O . GLU B 1 86 ? 6.867 -14.883 -15.047 1 83.44 86 GLU B O 1
ATOM 1835 N N . ASP B 1 87 ? 6.43 -13.016 -14 1 78.75 87 ASP B N 1
ATOM 1836 C CA . ASP B 1 87 ? 7.547 -12.273 -14.57 1 78.75 87 ASP B CA 1
ATOM 1837 C C . ASP B 1 87 ? 8.664 -12.094 -13.539 1 78.75 87 ASP B C 1
ATOM 1839 O O . ASP B 1 87 ? 8.398 -11.789 -12.375 1 78.75 87 ASP B O 1
ATOM 1843 N N . GLU B 1 88 ? 9.969 -12.25 -14 1 76.56 88 GLU B N 1
ATOM 1844 C CA . GLU B 1 88 ? 11.117 -12.133 -13.109 1 76.56 88 GLU B CA 1
ATOM 1845 C C . GLU B 1 88 ? 11.523 -10.672 -12.922 1 76.56 88 GLU B C 1
ATOM 1847 O O . GLU B 1 88 ? 12.234 -10.336 -11.977 1 76.56 88 GLU B O 1
ATOM 1852 N N . GLY B 1 89 ? 11.086 -9.93 -13.859 1 81.31 89 GLY B N 1
ATOM 1853 C CA . GLY B 1 89 ? 11.461 -8.523 -13.758 1 81.31 89 GLY B CA 1
ATOM 1854 C C . GLY B 1 89 ? 10.516 -7.711 -12.898 1 81.31 89 GLY B C 1
ATOM 1855 O O . GLY B 1 89 ? 9.523 -8.234 -12.391 1 81.31 89 GLY B O 1
ATOM 1856 N N . HIS B 1 90 ? 10.953 -6.477 -12.586 1 87.88 90 HIS B N 1
ATOM 1857 C CA . HIS B 1 90 ? 10.109 -5.562 -11.82 1 87.88 90 HIS B CA 1
ATOM 1858 C C . HIS B 1 90 ? 8.773 -5.336 -12.516 1 87.88 90 HIS B C 1
ATOM 1860 O O . HIS B 1 90 ? 8.727 -5.078 -13.719 1 87.88 90 HIS B O 1
ATOM 1866 N N . HIS B 1 91 ? 7.738 -5.621 -11.781 1 91.88 91 HIS B N 1
ATOM 1867 C CA . HIS B 1 91 ? 6.395 -5.441 -12.32 1 91.88 91 HIS B CA 1
ATOM 1868 C C . HIS B 1 91 ? 5.434 -4.957 -11.234 1 91.88 91 HIS B C 1
ATOM 1870 O O . HIS B 1 91 ? 5.805 -4.867 -10.062 1 91.88 91 HIS B O 1
ATOM 1876 N N . HIS B 1 92 ? 4.227 -4.551 -11.695 1 92.31 92 HIS B N 1
ATOM 1877 C CA . HIS B 1 92 ? 3.125 -4.117 -10.836 1 92.31 92 HIS B CA 1
ATOM 1878 C C . HIS B 1 92 ? 1.865 -4.934 -11.102 1 92.31 92 HIS B C 1
ATOM 1880 O O . HIS B 1 92 ? 1.888 -5.875 -11.898 1 92.31 92 HIS B O 1
ATOM 1886 N N . HIS B 1 93 ? 0.896 -4.621 -10.234 1 92.56 93 HIS B N 1
ATOM 1887 C CA . HIS B 1 93 ? -0.267 -5.496 -10.328 1 92.56 93 HIS B CA 1
ATOM 1888 C C . HIS B 1 93 ? -1.542 -4.695 -10.57 1 92.56 93 HIS B C 1
ATOM 1890 O O . HIS B 1 93 ? -1.729 -3.625 -9.984 1 92.56 93 HIS B O 1
ATOM 1896 N N . LEU B 1 94 ? -2.373 -5.164 -11.453 1 95.12 94 LEU B N 1
ATOM 1897 C CA . LEU B 1 94 ? -3.787 -4.828 -11.57 1 95.12 94 LEU B CA 1
ATOM 1898 C C . LEU B 1 94 ? -4.66 -5.922 -10.969 1 95.12 94 LEU B C 1
ATOM 1900 O O . LEU B 1 94 ? -4.668 -7.059 -11.453 1 95.12 94 LEU B O 1
ATOM 1904 N N . VAL B 1 95 ? -5.344 -5.57 -9.961 1 93.75 95 VAL B N 1
ATOM 1905 C CA . VAL B 1 95 ? -6.031 -6.578 -9.156 1 93.75 95 VAL B CA 1
ATOM 1906 C C . VAL B 1 95 ? -7.535 -6.32 -9.18 1 93.75 95 VAL B C 1
ATOM 1908 O O . VAL B 1 95 ? -7.984 -5.191 -8.969 1 93.75 95 VAL B O 1
ATOM 1911 N N . CYS B 1 96 ? -8.312 -7.379 -9.383 1 93.69 96 CYS B N 1
ATOM 1912 C CA . CYS B 1 96 ? -9.758 -7.277 -9.195 1 93.69 96 CYS B CA 1
ATOM 1913 C C . CYS B 1 96 ? -10.109 -7.211 -7.715 1 93.69 96 CYS B C 1
ATOM 1915 O O . CYS B 1 96 ? -9.719 -8.086 -6.941 1 93.69 96 CYS B O 1
ATOM 1917 N N . ARG B 1 97 ? -10.922 -6.316 -7.363 1 90.88 97 ARG B N 1
ATOM 1918 C CA . ARG B 1 97 ? -11.25 -6.117 -5.957 1 90.88 97 ARG B CA 1
ATOM 1919 C C . ARG B 1 97 ? -12.234 -7.172 -5.465 1 90.88 97 ARG B C 1
ATOM 1921 O O . ARG B 1 97 ? -12.477 -7.293 -4.262 1 90.88 97 ARG B O 1
ATOM 1928 N N . ILE B 1 98 ? -12.742 -7.898 -6.293 1 88.81 98 ILE B N 1
ATOM 1929 C CA . ILE B 1 98 ? -13.805 -8.836 -5.938 1 88.81 98 ILE B CA 1
ATOM 1930 C C . ILE B 1 98 ? -13.25 -10.258 -5.914 1 88.81 98 ILE B C 1
ATOM 1932 O O . ILE B 1 98 ? -13.273 -10.922 -4.875 1 88.81 98 ILE B O 1
ATOM 1936 N N . CYS B 1 99 ? -12.727 -10.727 -6.922 1 86.12 99 CYS B N 1
ATOM 1937 C CA . CYS B 1 99 ? -12.305 -12.125 -7.012 1 86.12 99 CYS B CA 1
ATOM 1938 C C . CYS B 1 99 ? -10.797 -12.258 -6.828 1 86.12 99 CYS B C 1
ATOM 1940 O O . CYS B 1 99 ? -10.273 -13.367 -6.746 1 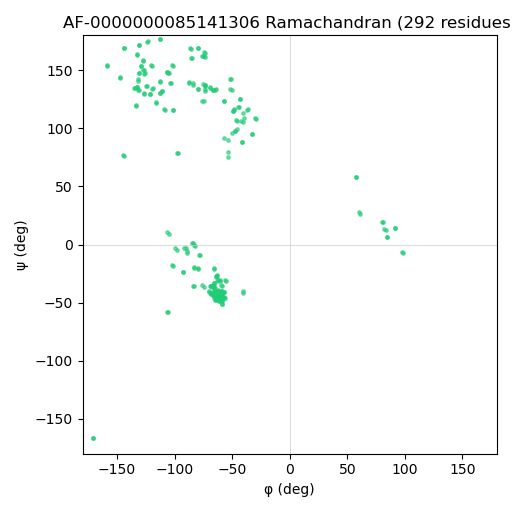86.12 99 CYS B O 1
ATOM 1942 N N . TRP B 1 100 ? -10.023 -11.133 -7.008 1 86.88 100 TRP B N 1
ATOM 1943 C CA . TRP B 1 100 ? -8.602 -11.016 -6.695 1 86.88 100 TRP B CA 1
ATOM 1944 C C . TRP B 1 100 ? -7.742 -11.531 -7.844 1 86.88 100 TRP B C 1
ATOM 1946 O O . TRP B 1 100 ? -6.543 -11.766 -7.676 1 86.88 100 TRP B O 1
ATOM 1956 N N . THR B 1 101 ? -8.461 -11.836 -8.93 1 88.81 101 THR B N 1
ATOM 1957 C CA . THR B 1 101 ? -7.652 -12.094 -10.109 1 88.81 101 THR B CA 1
ATOM 1958 C C . THR B 1 101 ? -6.672 -10.953 -10.359 1 88.81 101 THR B C 1
ATOM 1960 O O . THR B 1 101 ? -7.027 -9.781 -10.227 1 88.81 101 THR B O 1
ATOM 1963 N N . THR B 1 102 ? -5.465 -11.273 -10.805 1 91.38 102 THR B N 1
ATOM 1964 C CA . THR B 1 102 ? -4.398 -10.289 -10.914 1 91.38 102 THR B CA 1
ATOM 1965 C C . THR B 1 102 ? -3.707 -10.383 -12.273 1 91.38 102 THR B C 1
ATOM 1967 O O . THR B 1 102 ? -3.439 -11.477 -12.758 1 91.38 102 THR B O 1
ATOM 1970 N N . VAL B 1 103 ? -3.475 -9.273 -12.852 1 92.75 103 VAL B N 1
ATOM 1971 C CA . VAL B 1 103 ? -2.658 -9.148 -14.055 1 92.75 103 VAL B CA 1
ATOM 1972 C C . VAL B 1 103 ? -1.378 -8.383 -13.727 1 92.75 103 VAL B C 1
ATOM 1974 O O . VAL B 1 103 ? -1.423 -7.316 -13.109 1 92.75 103 VAL B O 1
ATOM 1977 N N . GLU B 1 104 ? -0.245 -8.977 -14.156 1 92.81 104 GLU B N 1
ATOM 1978 C CA . GLU B 1 104 ? 1.012 -8.25 -14 1 92.81 104 GLU B CA 1
ATOM 1979 C C . GLU B 1 104 ? 1.183 -7.207 -15.102 1 92.81 104 GLU B C 1
ATOM 1981 O O . GLU B 1 104 ? 0.958 -7.496 -16.281 1 92.81 104 GLU B O 1
ATOM 1986 N N . VAL B 1 105 ? 1.581 -5.988 -14.68 1 93.69 105 VAL B N 1
ATOM 1987 C CA . VAL B 1 105 ? 1.748 -4.914 -15.656 1 93.69 105 VAL B CA 1
ATOM 1988 C C . VAL B 1 105 ? 3.105 -4.242 -15.453 1 93.69 105 VAL B C 1
ATOM 1990 O O . VAL B 1 105 ? 3.635 -4.215 -14.344 1 93.69 105 VAL B O 1
ATOM 1993 N N . THR B 1 106 ? 3.646 -3.795 -16.562 1 91 106 THR B N 1
ATOM 1994 C CA . THR B 1 106 ? 4.875 -3.01 -16.531 1 91 106 THR B CA 1
ATOM 1995 C C . THR B 1 106 ? 4.59 -1.542 -16.828 1 91 106 THR B C 1
ATOM 1997 O O . THR B 1 106 ? 3.637 -1.223 -17.531 1 91 106 THR B O 1
ATOM 2000 N N . ALA B 1 107 ? 5.391 -0.681 -16.234 1 88.5 107 ALA B N 1
ATOM 2001 C CA . ALA B 1 107 ? 5.188 0.759 -16.375 1 88.5 107 ALA B CA 1
ATOM 2002 C C . ALA B 1 107 ? 6.523 1.499 -16.406 1 88.5 107 ALA B C 1
ATOM 2004 O O . ALA B 1 107 ? 6.859 2.23 -15.477 1 88.5 107 ALA B O 1
ATOM 2005 N N . PRO B 1 108 ? 7.129 1.411 -17.516 1 89.25 108 PRO B N 1
ATOM 2006 C CA . PRO B 1 108 ? 8.445 2.047 -17.594 1 89.25 108 PRO B CA 1
ATOM 2007 C C . PRO B 1 108 ? 8.398 3.545 -17.297 1 89.25 108 PRO B C 1
ATOM 2009 O O . PRO B 1 108 ? 9.312 4.086 -16.672 1 89.25 108 PRO B O 1
ATOM 2012 N N . HIS B 1 109 ? 7.359 4.184 -17.703 1 88.5 109 HIS B N 1
ATOM 2013 C CA . HIS B 1 109 ? 7.246 5.621 -17.484 1 88.5 109 HIS B CA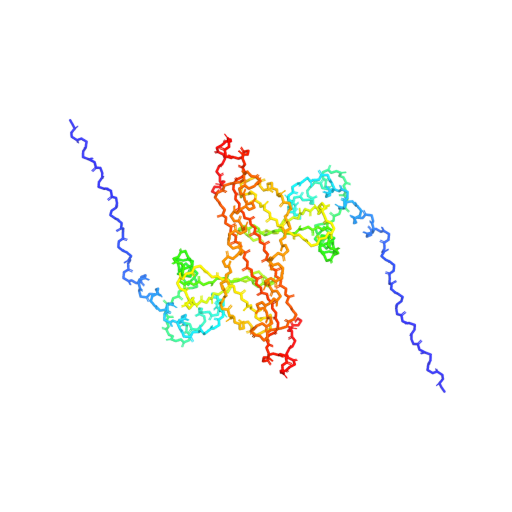 1
ATOM 2014 C C . HIS B 1 109 ? 7.074 5.941 -16.016 1 88.5 109 HIS B C 1
ATOM 2016 O O . HIS B 1 109 ? 7.574 6.961 -15.531 1 88.5 109 HIS B O 1
ATOM 2022 N N . VAL B 1 110 ? 6.375 5.102 -15.352 1 89 110 VAL B N 1
ATOM 2023 C CA . VAL B 1 110 ? 6.164 5.309 -13.922 1 89 110 VAL B CA 1
ATOM 2024 C C . VAL B 1 110 ? 7.484 5.125 -13.18 1 89 110 VAL B C 1
ATOM 2026 O O . VAL B 1 110 ? 7.781 5.871 -12.242 1 89 110 VAL B O 1
ATOM 2029 N N . GLU B 1 111 ? 8.203 4.125 -13.586 1 91.06 111 GLU B N 1
ATOM 2030 C CA . GLU B 1 111 ? 9.508 3.883 -12.977 1 91.06 111 GLU B CA 1
ATOM 2031 C C . GLU B 1 111 ? 10.422 5.09 -13.141 1 91.06 111 GLU B C 1
ATOM 2033 O O . GLU B 1 111 ? 11.086 5.504 -12.188 1 91.06 111 GLU B O 1
ATOM 2038 N N . ALA B 1 112 ? 10.461 5.566 -14.305 1 92.06 112 ALA B N 1
ATOM 2039 C CA . ALA B 1 112 ? 11.289 6.734 -14.586 1 92.06 112 ALA B CA 1
ATOM 2040 C C . ALA B 1 112 ? 10.82 7.945 -13.789 1 92.06 112 ALA B C 1
ATOM 2042 O O . ALA B 1 112 ? 11.633 8.711 -13.266 1 92.06 112 ALA B O 1
ATOM 2043 N N . TRP B 1 113 ? 9.547 8.117 -13.781 1 94.06 113 TRP B N 1
ATOM 2044 C CA . TRP B 1 113 ? 8.977 9.242 -13.047 1 94.06 113 TRP B CA 1
ATOM 2045 C C . TRP B 1 113 ? 9.328 9.156 -11.562 1 94.06 113 TRP B C 1
ATOM 2047 O O . TRP B 1 113 ? 9.719 10.164 -10.961 1 94.06 113 TRP B O 1
ATOM 2057 N N . ALA B 1 114 ? 9.219 7.973 -10.938 1 93.56 114 ALA B N 1
ATOM 2058 C CA . ALA B 1 114 ? 9.523 7.789 -9.523 1 93.56 114 ALA B CA 1
ATOM 2059 C C . ALA B 1 114 ? 10.961 8.18 -9.219 1 93.56 114 ALA B C 1
ATOM 2061 O O . ALA B 1 114 ? 11.234 8.859 -8.227 1 93.56 114 ALA B O 1
ATOM 2062 N N . THR B 1 115 ? 11.789 7.754 -10.07 1 94.31 115 THR B N 1
ATOM 2063 C CA . THR B 1 115 ? 13.203 8.086 -9.906 1 94.31 115 THR B CA 1
ATOM 2064 C C . THR B 1 115 ? 13.422 9.594 -10.039 1 94.31 115 THR B C 1
ATOM 2066 O O . THR B 1 115 ? 14.125 10.195 -9.227 1 94.31 115 THR B O 1
ATOM 2069 N N . ALA B 1 116 ? 12.812 10.172 -11.031 1 95.25 116 ALA B N 1
ATOM 2070 C CA . ALA B 1 116 ? 12.984 11.594 -11.32 1 95.25 116 ALA B CA 1
ATOM 2071 C C . ALA B 1 116 ? 12.445 12.453 -10.18 1 95.25 116 ALA B C 1
ATOM 2073 O O . ALA B 1 116 ? 13.086 13.422 -9.766 1 95.25 116 ALA B O 1
ATOM 2074 N N . VAL B 1 117 ? 11.273 12.156 -9.734 1 95.75 117 VAL B N 1
ATOM 2075 C CA . VAL B 1 117 ? 10.625 12.953 -8.703 1 95.75 117 VAL B CA 1
ATOM 2076 C C . VAL B 1 117 ? 11.438 12.883 -7.41 1 95.75 117 VAL B C 1
ATOM 2078 O O . VAL B 1 117 ? 11.547 13.875 -6.688 1 95.75 117 VAL B O 1
ATOM 2081 N N . THR B 1 118 ? 11.977 11.688 -7.062 1 96.5 118 THR B N 1
ATOM 2082 C CA . THR B 1 118 ? 12.828 11.516 -5.895 1 96.5 118 THR B CA 1
ATOM 2083 C C . THR B 1 118 ? 14.039 12.445 -5.961 1 96.5 118 THR B C 1
ATOM 2085 O O . THR B 1 118 ? 14.32 13.172 -5.008 1 96.5 118 THR B O 1
ATOM 2088 N N . ALA B 1 119 ? 14.641 12.477 -7.086 1 96.38 119 ALA B N 1
ATOM 2089 C CA . ALA B 1 119 ? 15.828 13.305 -7.281 1 96.38 119 ALA B CA 1
ATOM 2090 C C . ALA B 1 119 ? 15.484 14.789 -7.25 1 96.38 119 ALA B C 1
ATOM 2092 O O . ALA B 1 119 ? 16.219 15.594 -6.668 1 96.38 119 ALA B O 1
ATOM 2093 N N . GLU B 1 120 ? 14.43 15.156 -7.875 1 96.94 120 GLU B N 1
ATOM 2094 C CA . GLU B 1 120 ? 13.977 16.547 -7.965 1 96.94 120 GLU B CA 1
ATOM 2095 C C . GLU B 1 120 ? 13.805 17.156 -6.582 1 96.94 120 GLU B C 1
ATOM 2097 O O . GLU B 1 120 ? 14.055 18.344 -6.387 1 96.94 120 GLU B O 1
ATOM 2102 N N . HIS B 1 121 ? 13.453 16.359 -5.609 1 96.81 121 HIS B N 1
ATOM 2103 C CA . HIS B 1 121 ? 13.164 16.891 -4.281 1 96.81 121 HIS B CA 1
ATOM 2104 C C . HIS B 1 121 ? 14.297 16.594 -3.309 1 96.81 121 HIS B C 1
ATOM 2106 O O . HIS B 1 121 ? 14.125 16.703 -2.092 1 96.81 121 HIS B O 1
ATOM 2112 N N . GLY B 1 122 ? 15.375 16.094 -3.898 1 96.69 122 GLY B N 1
ATOM 2113 C CA . GLY B 1 122 ? 16.594 15.93 -3.107 1 96.69 122 GLY B CA 1
ATOM 2114 C C . GLY B 1 122 ? 16.609 14.641 -2.307 1 96.69 122 GLY B C 1
ATOM 2115 O O . GLY B 1 122 ? 17.328 14.531 -1.314 1 96.69 122 GLY B O 1
ATOM 2116 N N . PHE B 1 123 ? 15.758 13.758 -2.566 1 97.44 123 PHE B N 1
ATOM 2117 C CA . PHE B 1 123 ? 15.773 12.445 -1.926 1 97.44 123 PHE B CA 1
ATOM 2118 C C . PHE B 1 123 ? 16.719 11.5 -2.658 1 97.44 123 PHE B C 1
ATOM 2120 O O . PHE B 1 123 ? 17.094 11.75 -3.807 1 97.44 123 PHE B O 1
ATOM 2127 N N . THR B 1 124 ? 17.141 10.422 -1.976 1 96.25 124 THR B N 1
ATOM 2128 C CA . THR B 1 124 ? 17.906 9.336 -2.562 1 96.25 124 THR B CA 1
ATOM 2129 C C . THR B 1 124 ? 17.312 7.98 -2.197 1 96.25 124 THR B C 1
ATOM 2131 O O . THR B 1 124 ? 16.344 7.914 -1.439 1 96.25 124 THR B O 1
ATOM 2134 N N . ASP B 1 125 ? 17.891 6.922 -2.873 1 94.12 125 ASP B N 1
ATOM 2135 C CA . ASP B 1 125 ? 17.453 5.559 -2.584 1 94.12 125 ASP B CA 1
ATOM 2136 C C . ASP B 1 125 ? 15.945 5.402 -2.828 1 94.12 125 ASP B C 1
ATOM 2138 O O . ASP B 1 125 ? 15.211 4.973 -1.938 1 94.12 125 ASP B O 1
ATOM 2142 N N . ALA B 1 126 ? 15.578 5.691 -4.023 1 94.56 126 ALA B N 1
ATOM 2143 C CA . ALA B 1 126 ? 14.164 5.688 -4.402 1 94.56 126 ALA B CA 1
ATOM 2144 C C . ALA B 1 126 ? 13.594 4.273 -4.344 1 94.56 126 ALA B C 1
ATOM 2146 O O . ALA B 1 126 ? 14.25 3.311 -4.746 1 94.56 126 ALA B O 1
ATOM 2147 N N . ASP B 1 127 ? 12.531 4.148 -3.77 1 93.5 127 ASP B N 1
ATOM 2148 C CA . ASP B 1 127 ? 11.664 2.975 -3.848 1 93.5 127 ASP B CA 1
ATOM 2149 C C . ASP B 1 127 ? 10.219 3.381 -4.098 1 93.5 127 ASP B C 1
ATOM 2151 O O . ASP B 1 127 ? 9.875 4.562 -3.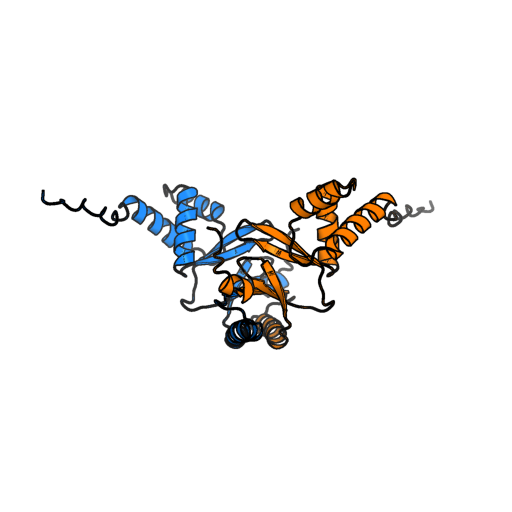998 1 93.5 127 ASP B O 1
ATOM 2155 N N . HIS B 1 128 ? 9.383 2.371 -4.539 1 92.69 128 HIS B N 1
ATOM 2156 C CA . HIS B 1 128 ? 8.008 2.779 -4.812 1 92.69 128 HIS B CA 1
ATOM 2157 C C . HIS B 1 128 ? 7.062 1.584 -4.781 1 92.69 128 HIS B C 1
ATOM 2159 O O . HIS B 1 128 ? 7.5 0.437 -4.895 1 92.69 128 HIS B O 1
ATOM 2165 N N . THR B 1 129 ? 5.895 1.87 -4.504 1 88.69 129 THR B N 1
ATOM 2166 C CA . THR B 1 129 ? 4.781 0.938 -4.645 1 88.69 129 THR B CA 1
ATOM 2167 C C . THR B 1 129 ? 3.725 1.499 -5.594 1 88.69 129 THR B C 1
ATOM 2169 O O . THR B 1 129 ? 3.41 2.689 -5.547 1 88.69 129 THR B O 1
ATOM 2172 N N . VAL B 1 130 ? 3.348 0.725 -6.516 1 92.19 130 VAL B N 1
ATOM 2173 C CA . VAL B 1 130 ? 2.27 1.066 -7.438 1 92.19 130 VAL B CA 1
ATOM 2174 C C . VAL B 1 130 ? 1.313 -0.117 -7.578 1 92.19 130 VAL B C 1
ATOM 2176 O O . VAL B 1 130 ? 1.724 -1.211 -7.973 1 92.19 130 VAL B O 1
ATOM 2179 N N . GLU B 1 131 ? 0.145 0.075 -7.246 1 92.44 131 GLU B N 1
ATOM 2180 C CA . GLU B 1 131 ? -0.891 -0.945 -7.387 1 92.44 131 GLU B CA 1
ATOM 2181 C C . GLU B 1 131 ? -2.164 -0.358 -7.988 1 92.44 131 GLU B C 1
ATOM 2183 O O . GLU B 1 131 ? -2.621 0.708 -7.57 1 92.44 131 GLU B O 1
ATOM 2188 N N . ILE B 1 132 ? -2.646 -1.076 -8.898 1 95.19 132 ILE B N 1
ATOM 2189 C CA . ILE B 1 132 ? -3.91 -0.684 -9.516 1 95.19 132 ILE B CA 1
ATOM 2190 C C . ILE B 1 132 ? -4.996 -1.694 -9.156 1 95.19 132 ILE B C 1
ATOM 2192 O O . ILE B 1 132 ? -4.738 -2.9 -9.102 1 95.19 132 ILE B O 1
ATOM 2196 N N . THR B 1 133 ? -6.164 -1.192 -8.891 1 93.94 133 THR B N 1
ATOM 2197 C CA . THR B 1 133 ? -7.297 -2.078 -8.648 1 93.94 133 THR B CA 1
ATOM 2198 C C . THR B 1 133 ? -8.477 -1.71 -9.547 1 93.94 133 THR B C 1
ATOM 2200 O O . THR B 1 133 ? -8.578 -0.572 -10.008 1 93.94 133 THR B O 1
ATOM 2203 N N . GLY B 1 134 ? -9.312 -2.639 -9.727 1 95.31 134 GLY B N 1
ATOM 2204 C CA . GLY B 1 134 ? -10.555 -2.502 -10.469 1 95.31 134 GLY B CA 1
ATOM 2205 C C . GLY B 1 134 ? -11.461 -3.711 -10.344 1 95.31 134 GLY B C 1
ATOM 2206 O O . GLY B 1 134 ? -11.32 -4.504 -9.406 1 95.31 134 GLY B O 1
ATOM 2207 N N . VAL B 1 135 ? -12.445 -3.711 -11.234 1 96.5 135 VAL B N 1
ATOM 2208 C CA . VAL B 1 135 ? -13.344 -4.859 -11.312 1 96.5 135 VAL B CA 1
ATOM 2209 C C . VAL B 1 135 ? -13.203 -5.535 -12.672 1 96.5 135 VAL B C 1
ATOM 2211 O O . VAL B 1 135 ? -13.367 -4.895 -13.711 1 96.5 135 VAL B O 1
ATOM 2214 N N . CYS B 1 136 ? -12.852 -6.812 -12.578 1 95.88 136 CYS B N 1
ATOM 2215 C CA . CYS B 1 136 ? -12.57 -7.516 -13.828 1 95.88 136 CYS B CA 1
ATOM 2216 C C . CYS B 1 136 ? -13.859 -7.816 -14.586 1 95.88 136 CYS B C 1
ATOM 2218 O O . CYS B 1 136 ? -14.953 -7.742 -14.023 1 95.88 136 CYS B O 1
ATOM 2220 N N . ALA B 1 137 ? -13.695 -8.164 -15.836 1 95 137 ALA B N 1
ATOM 2221 C CA . ALA B 1 137 ? -14.82 -8.422 -16.734 1 95 137 ALA B CA 1
ATOM 2222 C C . ALA B 1 137 ? -15.688 -9.562 -16.203 1 95 137 ALA B C 1
ATOM 2224 O O . ALA B 1 137 ? -16.922 -9.508 -16.297 1 95 137 ALA B O 1
ATOM 2225 N N . ARG B 1 138 ? -15.062 -10.586 -15.734 1 93.75 138 ARG B N 1
ATOM 2226 C CA . ARG B 1 138 ? -15.781 -11.75 -15.227 1 93.75 138 ARG B CA 1
ATOM 2227 C C . ARG B 1 138 ? -16.703 -11.367 -14.086 1 93.75 138 ARG B C 1
ATOM 2229 O O . ARG B 1 138 ? -17.891 -11.734 -14.078 1 93.75 138 ARG B O 1
ATOM 2236 N N . CYS B 1 139 ? -16.172 -10.672 -13.109 1 94.12 139 CYS B N 1
ATOM 2237 C CA . CYS B 1 139 ? -16.969 -10.242 -11.961 1 94.12 139 CYS B CA 1
ATOM 2238 C C . CYS B 1 139 ? -18.078 -9.305 -12.398 1 94.12 139 CYS B C 1
ATOM 2240 O O . CYS B 1 139 ? -19.188 -9.344 -11.844 1 94.12 139 CYS B O 1
ATOM 2242 N N . ARG B 1 140 ? -17.797 -8.461 -13.297 1 91.88 140 ARG B N 1
ATOM 2243 C CA . ARG B 1 140 ? -18.828 -7.555 -13.812 1 91.88 140 ARG B CA 1
ATOM 2244 C C . ARG B 1 140 ? -19.984 -8.328 -14.445 1 91.88 140 ARG B C 1
ATOM 2246 O O . ARG B 1 140 ? -21.141 -8.008 -14.219 1 91.88 140 ARG B O 1
ATOM 2253 N N . THR B 1 141 ? -19.594 -9.281 -15.18 1 92 141 THR B N 1
ATOM 2254 C CA . THR B 1 141 ? -20.594 -10.062 -15.891 1 92 141 THR B CA 1
ATOM 2255 C C . THR B 1 141 ? -21.438 -10.883 -14.906 1 92 141 THR B C 1
ATOM 2257 O O . THR B 1 141 ? -22.641 -11.039 -15.102 1 92 141 THR B O 1
ATOM 2260 N N . GLU B 1 142 ? -20.766 -11.336 -13.891 1 90.31 142 GLU B N 1
ATOM 2261 C CA . GLU B 1 142 ? -21.453 -12.172 -12.914 1 90.31 142 GLU B CA 1
ATOM 2262 C C . GLU B 1 142 ? -22.172 -11.32 -11.867 1 90.31 142 GLU B C 1
ATOM 2264 O O . GLU B 1 142 ? -22.922 -11.836 -11.047 1 90.31 142 GLU B O 1
ATOM 2269 N N . GLY B 1 143 ? -22.078 -10.023 -12.023 1 84 143 GLY B N 1
ATOM 2270 C CA . GLY B 1 143 ? -22.703 -9.117 -11.086 1 84 143 GLY B CA 1
ATOM 2271 C C . GLY B 1 143 ? -22.172 -9.258 -9.672 1 84 143 GLY B C 1
ATOM 2272 O O . GLY B 1 143 ? -22.922 -9.094 -8.703 1 84 143 GLY B O 1
ATOM 2273 N N . ARG B 1 144 ? -20.891 -9.734 -9.578 1 74.62 144 ARG B N 1
ATOM 2274 C CA . ARG B 1 144 ? -20.297 -9.906 -8.258 1 74.62 144 ARG B CA 1
ATOM 2275 C C . ARG B 1 144 ? -19.906 -8.562 -7.652 1 74.62 144 ARG B C 1
ATOM 2277 O O . ARG B 1 144 ? -19.438 -7.672 -8.359 1 74.62 144 ARG B O 1
ATOM 2284 N N . THR B 1 145 ? -20.406 -8.273 -6.516 1 67.44 145 THR B N 1
ATOM 2285 C CA . THR B 1 145 ? -20.031 -7.062 -5.801 1 67.44 145 THR B CA 1
ATOM 2286 C C . THR B 1 145 ? -19.109 -7.391 -4.629 1 67.44 145 THR B C 1
ATOM 2288 O O . THR B 1 145 ? -19.031 -8.547 -4.203 1 67.44 145 THR B O 1
ATOM 2291 N N . ARG B 1 146 ? -18.188 -6.492 -4.293 1 60.94 146 ARG B N 1
ATOM 2292 C CA . ARG B 1 146 ? -17.359 -6.707 -3.123 1 60.94 146 ARG B CA 1
ATOM 2293 C C . ARG B 1 146 ? -18.188 -7.109 -1.912 1 60.94 146 ARG B C 1
ATOM 2295 O O . ARG B 1 146 ? -19.219 -6.496 -1.636 1 60.94 146 ARG B O 1
ATOM 2302 N N . GLY B 1 147 ? -18.234 -8.352 -1.688 1 44.56 147 GLY B N 1
ATOM 2303 C CA . GLY B 1 147 ? -18.969 -8.602 -0.461 1 44.56 147 GLY B CA 1
ATOM 2304 C C . GLY B 1 147 ? -18.672 -7.59 0.63 1 44.56 147 GLY B C 1
ATOM 2305 O O . GLY B 1 147 ? -17.516 -7.246 0.868 1 44.56 147 GLY B O 1
ATOM 2306 N N . ALA B 1 148 ? -19.641 -6.746 0.896 1 37.78 148 ALA B N 1
ATOM 2307 C CA . ALA B 1 148 ? -19.609 -5.902 2.09 1 37.78 148 ALA B CA 1
ATOM 2308 C C . ALA B 1 148 ? -19 -6.652 3.271 1 37.78 148 ALA B C 1
ATOM 2310 O O . ALA B 1 148 ? -19.203 -7.859 3.424 1 37.78 148 ALA B O 1
#

Organism: Micrococcus luteus (strain ATCC 4698 / DSM 20030 / JCM 1464 / CCM 169 / CCUG 5858 / IAM 1056 / NBRC 3333 / NCIMB 9278 / NCTC 2665 / VKM Ac-2230) (NCBI:txid465515)

Nearest PDB structures (foldseek):
  7vo0-assembly1_H  TM=9.378E-01  e=2.545E-15  Streptomyces coelicolor A3(2)
  7x75-assembly1_K  TM=9.200E-01  e=8.542E-15  Streptomyces coelicolor A3(2)
  3f8n-assembly1_B  TM=7.655E-01  e=1.430E-07  Bacillus subtilis
  6dk4-assembly1_A  TM=7.005E-01  e=1.108E-07  Campylobacter jejuni
  2fe3-assembly1_B  TM=5.124E-01  e=1.442E-08  Bacillus subtilis

Sequence (296 aa):
MSTVSAPEPSPRAARPRATRQKAAVDRALDRIPDFVSAQELHARLQDQGERVSLATVYRSLQQQLDDGLVDVLRRDDGESVYRRCEDEGHHHHLVCRICWTTVEVTAPHVEAWATAVTAEHGFTDADHTVEITGVCARCRTEGRTRGAMSTVSAPEPSPRAARPRATRQKAAVDRALDRIPDFVSAQELHARLQDQGERVSLATVYRSLQQQLDDGLVDVLRRDDGESVYRRCEDEGHHHHLVCRICWTTVEVTAPHVEAWATAVTAEHGFTDADHTVEITGVCARCRTEGRTRGA

Foldseek 3Di:
DPPPDDPDPDPPDCPPVLVVQLVLLVVLQVPDAFWAFLVRSVVVSVVVVHDDDSVSSVVSQVVCVVVQQKDWDADPVGTITIHGDPDSDDWEWEAELAPGRIDTHDDPPVVVVQQVVCVVVPHDDTDDHDYHYDHDPVCVVVVTDRDD/DPPPDDPDPDPPDCPPVLVVQLVLLVVLLVVDAFWAFLVRSVVVSVVVVHDDDSVSSVVSQVVCVVVQQKDWDADPVGTITIHGDPDSDDWEWEAELFPGRIDTHDDPPVVVVQQVVCVVVPHDDTDDHDYHYDHDPVCVVVVGDRPD